Protein AF-A0A344PH21-F1 (afdb_monomer)

Organism: NCBI:txid2259340

Structure (mmCIF, N/CA/C/O backbone):
data_AF-A0A344PH21-F1
#
_entry.id   AF-A0A344PH21-F1
#
loop_
_atom_site.group_PDB
_atom_site.id
_atom_site.type_symbol
_atom_site.label_atom_id
_atom_site.label_alt_id
_atom_site.label_comp_id
_atom_site.label_asym_id
_atom_site.label_entity_id
_atom_site.label_seq_id
_atom_site.pdbx_PDB_ins_code
_atom_site.Cartn_x
_atom_site.Cartn_y
_atom_site.Cartn_z
_atom_site.occupancy
_atom_site.B_iso_or_equiv
_atom_site.auth_seq_id
_atom_site.auth_comp_id
_atom_site.auth_asym_id
_atom_site.auth_atom_id
_atom_site.pdbx_PDB_model_num
ATOM 1 N N . MET A 1 1 ? 18.980 6.341 -24.482 1.00 43.44 1 MET A N 1
ATOM 2 C CA . MET A 1 1 ? 18.016 5.403 -23.870 1.00 43.44 1 MET A CA 1
ATOM 3 C C . MET A 1 1 ? 18.539 5.093 -22.483 1.00 43.44 1 MET A C 1
ATOM 5 O O . MET A 1 1 ? 19.564 4.430 -22.392 1.00 43.44 1 MET A O 1
ATOM 9 N N . SER A 1 2 ? 17.945 5.678 -21.439 1.00 56.72 2 SER A N 1
ATOM 10 C CA . SER A 1 2 ? 18.335 5.355 -20.059 1.00 56.72 2 SER A CA 1
ATOM 11 C C . SER A 1 2 ? 18.038 3.876 -19.809 1.00 56.72 2 SER A C 1
ATOM 13 O O . SER A 1 2 ? 16.992 3.390 -20.243 1.00 56.72 2 SER A O 1
ATOM 15 N N . ALA A 1 3 ? 18.971 3.143 -19.202 1.00 78.44 3 ALA A N 1
ATOM 16 C CA . ALA A 1 3 ? 18.747 1.743 -18.866 1.00 78.44 3 ALA A CA 1
ATOM 17 C C . ALA A 1 3 ? 17.616 1.657 -17.829 1.00 78.44 3 ALA A C 1
ATOM 19 O O . ALA A 1 3 ? 17.647 2.371 -16.827 1.00 78.44 3 ALA A O 1
ATOM 20 N N . LEU A 1 4 ? 16.614 0.809 -18.079 1.00 87.12 4 LEU A N 1
ATOM 21 C CA . LEU A 1 4 ? 15.535 0.567 -17.120 1.00 87.12 4 LEU A CA 1
ATOM 22 C C . LEU A 1 4 ? 16.119 0.024 -15.811 1.00 87.12 4 LEU A C 1
ATOM 24 O O . LEU A 1 4 ? 16.982 -0.857 -15.830 1.00 87.12 4 LEU A O 1
ATOM 28 N N . ALA A 1 5 ? 15.631 0.535 -14.679 1.00 90.88 5 ALA A N 1
ATOM 29 C CA . ALA A 1 5 ? 15.985 0.005 -13.366 1.00 90.88 5 ALA A CA 1
ATOM 30 C C . ALA A 1 5 ? 15.596 -1.489 -13.256 1.00 90.88 5 ALA A C 1
ATOM 32 O O . ALA A 1 5 ? 14.625 -1.924 -13.893 1.00 90.88 5 ALA A O 1
ATOM 33 N N . PRO A 1 6 ? 16.341 -2.293 -12.477 1.00 92.50 6 PRO A N 1
ATOM 34 C CA . PRO A 1 6 ? 16.104 -3.729 -12.386 1.00 92.50 6 PRO A CA 1
ATOM 35 C C . PRO A 1 6 ? 14.773 -4.062 -11.693 1.00 92.50 6 PRO A C 1
ATOM 37 O O . PRO A 1 6 ? 14.166 -3.230 -11.019 1.00 92.50 6 PRO A O 1
ATOM 40 N N . GLY A 1 7 ? 14.331 -5.306 -11.877 1.00 93.88 7 GLY A N 1
ATOM 41 C CA . GLY A 1 7 ? 13.283 -5.941 -11.079 1.00 93.88 7 GLY A CA 1
ATOM 42 C C . GLY A 1 7 ? 13.903 -6.856 -10.018 1.00 93.88 7 GLY A C 1
ATOM 43 O O . GLY A 1 7 ? 15.067 -6.690 -9.647 1.00 93.88 7 GLY A O 1
ATOM 44 N N . PHE A 1 8 ? 13.146 -7.843 -9.535 1.00 95.94 8 PHE A N 1
ATOM 45 C CA . PHE A 1 8 ? 13.683 -8.867 -8.634 1.00 95.94 8 PHE A CA 1
ATOM 46 C C . PHE A 1 8 ? 14.847 -9.637 -9.274 1.00 95.94 8 PHE A C 1
ATOM 48 O O . PHE A 1 8 ? 14.803 -9.973 -10.458 1.00 95.94 8 PHE A O 1
ATOM 55 N N . ALA A 1 9 ? 15.869 -9.962 -8.477 1.00 94.00 9 ALA A N 1
ATOM 56 C CA . ALA A 1 9 ? 17.030 -10.717 -8.946 1.00 94.00 9 ALA A CA 1
ATOM 57 C C . ALA A 1 9 ? 16.676 -12.187 -9.224 1.00 94.00 9 ALA A C 1
ATOM 59 O O . ALA A 1 9 ? 17.142 -12.765 -10.204 1.00 94.00 9 ALA A O 1
ATOM 60 N N . HIS A 1 10 ? 15.811 -12.774 -8.389 1.00 94.62 10 HIS A N 1
ATOM 61 C CA . HIS A 1 10 ? 15.269 -14.121 -8.556 1.00 94.62 10 HIS A CA 1
ATOM 62 C C . HIS A 1 10 ? 13.734 -14.055 -8.542 1.00 94.62 10 HIS A C 1
ATOM 64 O O . HIS A 1 10 ? 13.126 -14.372 -7.515 1.00 94.62 10 HIS A O 1
ATOM 70 N N . PRO A 1 11 ? 13.083 -13.656 -9.656 1.00 91.25 11 PRO A N 1
ATOM 71 C CA . PRO A 1 11 ? 11.678 -13.245 -9.673 1.00 91.25 11 PRO A CA 1
ATOM 72 C C . PRO A 1 11 ? 10.717 -14.172 -8.925 1.00 91.25 11 PRO A C 1
ATOM 74 O O . PRO A 1 11 ? 9.997 -13.713 -8.048 1.00 91.25 11 PRO A O 1
ATOM 77 N N . ALA A 1 12 ? 10.761 -15.481 -9.187 1.00 93.06 12 ALA A N 1
ATOM 78 C CA . ALA A 1 12 ? 9.866 -16.437 -8.535 1.00 93.06 12 ALA A CA 1
ATOM 79 C C . ALA A 1 12 ? 10.077 -16.519 -7.011 1.00 93.06 12 ALA A C 1
ATOM 81 O O . ALA A 1 12 ? 9.120 -16.516 -6.239 1.00 93.06 12 ALA A O 1
ATOM 82 N N . HIS A 1 13 ? 11.332 -16.593 -6.562 1.00 95.56 13 HIS A N 1
ATOM 83 C CA . HIS A 1 13 ? 11.647 -16.755 -5.142 1.00 95.56 13 HIS A CA 1
ATOM 84 C C . HIS A 1 13 ? 11.440 -15.453 -4.372 1.00 95.56 13 HIS A C 1
ATOM 86 O O . HIS A 1 13 ? 10.990 -15.477 -3.227 1.00 95.56 13 HIS A O 1
ATOM 92 N N . ASP A 1 14 ? 11.807 -14.326 -4.973 1.00 96.69 14 ASP A N 1
ATOM 93 C CA . ASP A 1 14 ? 11.717 -13.013 -4.347 1.00 96.69 14 ASP A CA 1
ATOM 94 C C . ASP A 1 14 ? 10.254 -12.569 -4.246 1.00 96.69 14 ASP A C 1
ATOM 96 O O . ASP 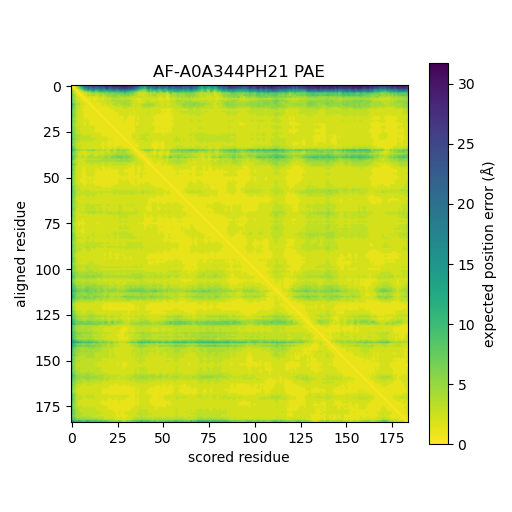A 1 14 ? 9.827 -12.183 -3.159 1.00 96.69 14 ASP A O 1
ATOM 100 N N . ALA A 1 15 ? 9.458 -12.759 -5.307 1.00 95.62 15 ALA A N 1
ATOM 101 C CA . ALA A 1 15 ? 8.021 -12.494 -5.277 1.00 95.62 15 ALA A CA 1
ATOM 102 C C . ALA A 1 15 ? 7.296 -13.385 -4.258 1.00 95.62 15 ALA A C 1
ATOM 104 O O . ALA A 1 15 ? 6.464 -12.895 -3.506 1.00 95.62 15 ALA A O 1
ATOM 105 N N . ALA A 1 16 ? 7.643 -14.673 -4.142 1.00 97.19 16 ALA A N 1
ATOM 106 C CA . ALA A 1 16 ? 7.028 -15.550 -3.140 1.00 97.19 16 ALA A CA 1
ATOM 107 C C . ALA A 1 16 ? 7.326 -15.109 -1.693 1.00 97.19 16 ALA A C 1
ATOM 109 O O . ALA A 1 16 ? 6.448 -15.171 -0.826 1.00 97.19 16 ALA A O 1
ATOM 110 N N . ARG A 1 17 ? 8.558 -14.649 -1.415 1.00 97.44 17 ARG A N 1
ATOM 111 C CA . ARG A 1 17 ? 8.916 -14.092 -0.098 1.00 97.44 17 ARG A CA 1
ATOM 112 C C . ARG A 1 17 ? 8.185 -12.780 0.162 1.00 97.44 17 ARG A C 1
ATOM 114 O O . ARG A 1 17 ? 7.630 -12.611 1.245 1.00 97.44 17 ARG A O 1
ATOM 121 N N . ALA A 1 18 ? 8.150 -11.894 -0.830 1.00 98.19 18 ALA A N 1
ATOM 122 C CA . ALA A 1 18 ? 7.455 -10.622 -0.729 1.00 98.19 18 ALA A CA 1
ATOM 123 C C . ALA A 1 18 ? 5.949 -10.812 -0.516 1.00 98.19 18 ALA A C 1
ATOM 125 O O . ALA A 1 18 ? 5.377 -10.198 0.378 1.00 98.19 18 ALA A O 1
ATOM 126 N N . PHE A 1 19 ? 5.326 -11.738 -1.247 1.00 98.31 19 PHE A N 1
ATOM 127 C CA . PHE A 1 19 ? 3.910 -12.065 -1.107 1.00 98.31 19 PHE A CA 1
ATOM 128 C C . PHE A 1 19 ? 3.589 -12.500 0.320 1.00 98.31 19 PHE A C 1
ATOM 130 O O . PHE A 1 19 ? 2.654 -11.986 0.927 1.00 98.31 19 PHE A O 1
ATOM 137 N N . ARG A 1 20 ? 4.408 -13.387 0.899 1.00 98.12 20 ARG A N 1
ATOM 138 C CA . ARG A 1 20 ? 4.235 -13.817 2.290 1.00 98.12 20 ARG A CA 1
ATOM 139 C C . ARG A 1 20 ? 4.330 -12.646 3.266 1.00 98.12 20 ARG A C 1
ATOM 141 O O . ARG A 1 20 ? 3.463 -12.531 4.122 1.00 98.12 20 ARG A O 1
ATOM 148 N N . ALA A 1 21 ? 5.325 -11.772 3.120 1.00 98.25 21 ALA A N 1
ATOM 149 C CA . ALA A 1 21 ? 5.472 -10.599 3.981 1.00 98.25 21 ALA A CA 1
ATOM 150 C C . ALA A 1 21 ? 4.267 -9.647 3.870 1.00 98.25 21 ALA A C 1
ATOM 152 O O . ALA A 1 21 ? 3.755 -9.176 4.883 1.00 98.25 21 ALA A O 1
ATOM 153 N N . ILE A 1 22 ? 3.758 -9.415 2.656 1.00 98.69 22 ILE A N 1
ATOM 154 C CA . ILE A 1 22 ? 2.583 -8.564 2.429 1.00 98.69 22 ILE A CA 1
ATOM 155 C C . ILE A 1 22 ? 1.326 -9.184 3.051 1.00 98.69 22 ILE A C 1
ATOM 157 O O . ILE A 1 22 ? 0.570 -8.496 3.737 1.00 98.69 22 ILE A O 1
ATOM 161 N N . MET A 1 23 ? 1.122 -10.492 2.876 1.00 98.25 23 MET A N 1
ATOM 162 C CA . MET A 1 23 ? 0.014 -11.210 3.509 1.00 98.25 23 MET A CA 1
ATOM 163 C C . MET A 1 23 ? 0.121 -11.207 5.032 1.00 98.25 23 MET A C 1
ATOM 165 O O . MET A 1 23 ? -0.882 -11.012 5.710 1.00 98.25 23 MET A O 1
ATOM 169 N N . GLU A 1 24 ? 1.322 -11.358 5.587 1.00 98.31 24 GLU A N 1
ATOM 170 C CA . GLU A 1 24 ? 1.551 -11.262 7.027 1.00 98.31 24 GLU A CA 1
ATOM 171 C C . GLU A 1 24 ? 1.264 -9.859 7.579 1.00 98.31 24 GLU A C 1
ATOM 173 O O . GLU A 1 24 ? 0.703 -9.755 8.673 1.00 98.31 24 GLU A O 1
ATOM 178 N N . ALA A 1 25 ? 1.599 -8.807 6.828 1.00 98.44 25 ALA A N 1
ATOM 179 C CA . ALA A 1 25 ? 1.316 -7.421 7.189 1.00 98.44 25 ALA A CA 1
ATOM 180 C C . ALA A 1 25 ? -0.187 -7.106 7.165 1.00 98.44 25 ALA A C 1
ATOM 182 O O . ALA A 1 25 ? -0.683 -6.412 8.049 1.00 98.44 25 ALA A O 1
ATOM 183 N N . LEU A 1 26 ? -0.926 -7.642 6.190 1.00 98.38 26 LEU A N 1
ATOM 184 C CA . LEU A 1 26 ? -2.382 -7.485 6.106 1.00 98.38 26 LEU A CA 1
ATOM 185 C C . LEU A 1 26 ? -3.122 -8.355 7.133 1.00 98.38 26 LEU A C 1
ATOM 187 O O . LEU A 1 26 ? -4.113 -7.914 7.704 1.00 98.38 26 LEU A O 1
ATOM 191 N N . ALA A 1 27 ? -2.631 -9.562 7.427 1.00 97.94 27 ALA A N 1
ATOM 192 C CA . ALA A 1 27 ? -3.227 -10.454 8.426 1.00 97.94 27 ALA A CA 1
ATOM 193 C C . ALA A 1 27 ? -2.986 -10.001 9.877 1.00 97.94 27 ALA A C 1
ATOM 195 O O . ALA A 1 27 ? -3.697 -10.435 10.785 1.00 97.94 27 ALA A O 1
ATOM 196 N N . ARG A 1 28 ? -1.979 -9.150 10.110 1.00 98.25 28 ARG A N 1
ATOM 197 C CA . ARG A 1 28 ? -1.658 -8.546 11.413 1.00 98.25 28 ARG A CA 1
ATOM 198 C C . ARG A 1 28 ? -1.600 -7.023 11.261 1.00 98.25 28 ARG A C 1
ATOM 200 O O . ARG A 1 28 ? -0.499 -6.460 11.300 1.00 98.25 28 ARG A O 1
ATOM 207 N N . PRO A 1 29 ? -2.757 -6.363 11.054 1.00 98.00 29 PRO A N 1
ATOM 208 C CA . PRO A 1 29 ? -2.800 -4.953 10.695 1.00 98.00 29 PRO A CA 1
ATOM 209 C C . PRO A 1 29 ? -2.051 -4.096 11.704 1.00 98.00 29 PRO A C 1
ATOM 211 O O . PRO A 1 29 ? -2.126 -4.356 12.903 1.00 98.00 29 PRO A O 1
ATOM 214 N N . GLY A 1 30 ? -1.328 -3.084 11.228 1.00 97.56 30 GLY A N 1
ATOM 215 C CA . GLY A 1 30 ? -0.587 -2.176 12.102 1.00 97.56 30 GLY A CA 1
ATOM 216 C C . GLY A 1 30 ? 0.770 -2.693 12.606 1.00 97.56 30 GLY A C 1
ATOM 217 O O . GLY A 1 30 ? 1.497 -1.954 13.267 1.00 97.56 30 GLY A O 1
ATOM 218 N N . THR A 1 31 ? 1.147 -3.941 12.301 1.00 97.75 31 THR A N 1
ATOM 219 C CA . THR A 1 31 ? 2.510 -4.439 12.554 1.00 97.75 31 THR A CA 1
ATOM 220 C C . THR A 1 31 ? 3.448 -4.088 11.397 1.00 97.75 31 THR A C 1
ATOM 222 O O . THR A 1 31 ? 3.042 -4.078 10.235 1.00 97.75 31 THR A O 1
ATOM 225 N N . ILE A 1 32 ? 4.709 -3.788 11.718 1.00 98.12 32 ILE A N 1
ATOM 226 C CA . ILE A 1 32 ? 5.723 -3.382 10.738 1.00 98.12 32 ILE A CA 1
ATOM 227 C C . ILE A 1 32 ? 6.516 -4.613 10.293 1.00 98.12 32 ILE A C 1
ATOM 229 O O . ILE A 1 32 ? 7.038 -5.344 11.134 1.00 98.12 32 ILE A O 1
ATOM 233 N N . HIS A 1 33 ? 6.634 -4.808 8.980 1.00 98.38 33 HIS A N 1
ATOM 234 C CA . HIS A 1 33 ? 7.372 -5.918 8.370 1.00 98.38 33 HIS A CA 1
ATOM 235 C C . HIS A 1 33 ? 8.463 -5.400 7.444 1.00 98.38 33 HIS A C 1
ATOM 237 O O . HIS A 1 33 ? 8.272 -4.399 6.749 1.00 98.38 33 HIS A O 1
ATOM 243 N N . ASP A 1 34 ? 9.589 -6.106 7.397 1.00 98.12 34 ASP A N 1
ATOM 244 C CA . ASP A 1 34 ? 10.632 -5.841 6.412 1.00 98.12 34 ASP A CA 1
ATOM 245 C C . ASP A 1 34 ? 10.222 -6.394 5.043 1.00 98.12 34 ASP A C 1
ATOM 247 O O . ASP A 1 34 ? 9.843 -7.556 4.892 1.00 98.12 34 ASP A O 1
ATOM 251 N N . LEU A 1 35 ? 10.337 -5.548 4.027 1.00 97.12 35 LEU A N 1
ATOM 252 C CA . LEU A 1 35 ? 10.115 -5.875 2.629 1.00 97.12 35 LEU A CA 1
ATOM 253 C C . LEU A 1 35 ? 11.107 -5.078 1.775 1.00 97.12 35 LEU A C 1
ATOM 255 O O . LEU A 1 35 ? 10.801 -4.011 1.246 1.00 97.12 35 LEU A O 1
ATOM 259 N N . ALA A 1 36 ? 12.331 -5.586 1.658 1.00 90.75 36 ALA A N 1
ATOM 260 C CA . ALA A 1 36 ? 13.331 -4.997 0.777 1.00 90.75 36 ALA A CA 1
ATOM 261 C C . ALA A 1 36 ? 13.093 -5.450 -0.673 1.00 90.75 36 ALA A C 1
ATOM 263 O O . ALA A 1 36 ? 13.350 -6.605 -1.018 1.00 90.75 36 ALA A O 1
ATOM 264 N N . GLY A 1 37 ? 12.599 -4.546 -1.518 1.00 93.12 37 GLY A N 1
ATOM 265 C CA . GLY A 1 37 ? 12.542 -4.739 -2.965 1.00 93.12 37 GLY A CA 1
ATOM 266 C C . GLY A 1 37 ? 13.790 -4.253 -3.698 1.00 93.12 37 GLY A C 1
ATOM 267 O O . GLY A 1 37 ? 14.704 -3.685 -3.092 1.00 93.12 37 GLY A O 1
ATOM 268 N N . PRO A 1 38 ? 13.849 -4.481 -5.019 1.00 93.81 38 PRO A N 1
ATOM 269 C CA . PRO A 1 38 ? 14.929 -3.967 -5.844 1.00 93.81 38 PRO A CA 1
ATOM 270 C C . PRO A 1 38 ? 14.889 -2.430 -5.906 1.00 93.81 38 PRO A C 1
ATOM 272 O O . PRO A 1 38 ? 13.813 -1.831 -5.773 1.00 93.81 38 PRO A O 1
ATOM 275 N N . PRO A 1 39 ? 16.040 -1.777 -6.151 1.00 88.25 39 PRO A N 1
ATOM 276 C CA . PRO A 1 39 ? 16.074 -0.360 -6.488 1.00 88.25 39 PRO A CA 1
ATOM 277 C C . PRO A 1 39 ? 15.186 -0.075 -7.704 1.00 88.25 39 PRO A C 1
ATOM 279 O O . PRO A 1 39 ? 15.251 -0.790 -8.703 1.00 88.25 39 PRO A O 1
ATOM 282 N N . ALA A 1 40 ? 14.390 0.984 -7.624 1.00 91.00 40 ALA A N 1
ATOM 283 C CA . ALA A 1 40 ? 13.434 1.375 -8.652 1.00 91.00 40 ALA A CA 1
ATOM 284 C C . ALA A 1 40 ? 13.539 2.882 -8.948 1.00 91.00 40 ALA A C 1
ATOM 286 O O . ALA A 1 40 ? 14.243 3.596 -8.225 1.00 91.00 40 ALA A O 1
ATOM 287 N N . PRO A 1 41 ? 12.887 3.385 -10.014 1.00 94.50 41 PRO A N 1
ATOM 288 C CA . PRO A 1 41 ? 12.911 4.807 -10.328 1.00 94.50 41 PRO A CA 1
ATOM 289 C C . PRO A 1 41 ? 12.349 5.644 -9.179 1.00 94.50 41 PRO A C 1
ATOM 291 O O . PRO A 1 41 ? 11.296 5.332 -8.621 1.00 94.50 41 PRO A O 1
ATOM 294 N N . ALA A 1 42 ? 13.042 6.731 -8.843 1.00 93.31 42 ALA A N 1
ATOM 295 C CA . ALA A 1 42 ? 12.565 7.665 -7.836 1.00 93.31 42 ALA A CA 1
ATOM 296 C C . ALA A 1 42 ? 11.171 8.221 -8.220 1.00 93.31 42 ALA A C 1
ATOM 298 O O . ALA A 1 42 ? 10.887 8.410 -9.408 1.00 93.31 42 ALA A O 1
ATOM 299 N N . PRO A 1 43 ? 10.298 8.508 -7.240 1.00 96.06 43 PRO A N 1
ATOM 300 C CA . PRO A 1 43 ? 10.532 8.443 -5.794 1.00 96.06 43 PRO A CA 1
ATOM 301 C C . PRO A 1 43 ? 10.169 7.095 -5.139 1.00 96.06 43 PRO A C 1
ATOM 303 O O . PRO A 1 43 ? 10.046 7.043 -3.920 1.00 96.06 43 PRO A O 1
ATOM 306 N N . LEU A 1 44 ? 10.004 6.015 -5.913 1.00 96.56 44 LEU A N 1
ATOM 307 C CA . LEU A 1 44 ? 9.529 4.728 -5.398 1.00 96.56 44 LEU A CA 1
ATOM 308 C C . LEU A 1 44 ? 10.478 4.132 -4.345 1.00 96.56 44 LEU A C 1
ATOM 310 O O . LEU A 1 44 ? 11.663 3.920 -4.620 1.00 96.56 44 LEU A O 1
ATOM 314 N N . SER A 1 45 ? 9.960 3.801 -3.160 1.00 97.38 45 SER A N 1
ATOM 315 C CA . SER A 1 45 ? 10.738 3.075 -2.157 1.00 97.38 45 SER A CA 1
ATOM 316 C C . SER A 1 45 ? 10.963 1.609 -2.558 1.00 97.38 45 SER A C 1
ATOM 318 O O . SER A 1 45 ? 10.150 1.019 -3.278 1.00 97.38 45 SER A O 1
ATOM 320 N N . PRO A 1 46 ? 12.030 0.965 -2.050 1.00 97.56 46 PRO A N 1
ATOM 321 C CA . PRO A 1 46 ? 12.211 -0.480 -2.184 1.00 97.56 46 PRO A CA 1
ATOM 322 C C . PRO A 1 46 ? 11.007 -1.307 -1.707 1.00 97.56 46 PRO A C 1
ATOM 324 O O . PRO A 1 46 ? 10.700 -2.345 -2.282 1.00 97.56 46 PRO A O 1
ATOM 327 N N . ALA A 1 47 ? 10.307 -0.873 -0.661 1.00 98.31 47 ALA A N 1
ATOM 328 C CA . ALA A 1 47 ? 9.110 -1.554 -0.185 1.00 98.31 47 ALA A CA 1
ATOM 329 C C . ALA A 1 47 ? 7.976 -1.478 -1.214 1.00 98.31 47 ALA A C 1
ATOM 331 O O . ALA A 1 47 ? 7.417 -2.509 -1.588 1.00 98.31 47 ALA A O 1
ATOM 332 N N . ALA A 1 48 ? 7.675 -0.284 -1.731 1.00 98.38 48 ALA A N 1
ATOM 333 C CA . ALA A 1 48 ? 6.643 -0.109 -2.749 1.00 98.38 48 ALA A CA 1
ATOM 334 C C . ALA A 1 48 ? 6.988 -0.828 -4.065 1.00 98.38 48 ALA A C 1
ATOM 336 O O . ALA A 1 48 ? 6.100 -1.402 -4.699 1.00 98.38 48 ALA A O 1
ATOM 337 N N . SER A 1 49 ? 8.272 -0.880 -4.445 1.00 98.12 49 SER A N 1
ATOM 338 C CA . SER A 1 49 ? 8.721 -1.647 -5.613 1.00 98.12 49 SER A CA 1
ATOM 339 C C . SER A 1 49 ? 8.447 -3.143 -5.450 1.00 98.12 49 SER A C 1
ATOM 341 O O . SER A 1 49 ? 7.900 -3.764 -6.362 1.00 98.12 49 SER A O 1
ATOM 343 N N . ALA A 1 50 ? 8.736 -3.717 -4.277 1.00 98.38 50 ALA A N 1
ATOM 344 C CA . ALA A 1 50 ? 8.417 -5.111 -3.987 1.00 98.38 50 ALA A CA 1
ATOM 345 C C . ALA A 1 50 ? 6.909 -5.379 -4.006 1.00 98.38 50 ALA A C 1
ATOM 347 O O . ALA A 1 50 ? 6.499 -6.403 -4.551 1.00 98.38 50 ALA A O 1
ATOM 348 N N . VAL A 1 51 ? 6.082 -4.481 -3.457 1.00 98.62 51 VAL A N 1
ATOM 349 C CA . VAL A 1 51 ? 4.618 -4.631 -3.503 1.00 98.62 51 VAL A CA 1
ATOM 350 C C . VAL A 1 51 ? 4.128 -4.662 -4.951 1.00 98.62 51 VAL A C 1
ATOM 352 O O . VAL A 1 51 ? 3.436 -5.605 -5.334 1.00 98.62 51 VAL A O 1
ATOM 355 N N . LEU A 1 52 ? 4.537 -3.694 -5.777 1.00 98.56 52 LEU A N 1
ATOM 356 C CA . LEU A 1 52 ? 4.130 -3.623 -7.182 1.00 98.56 52 LEU A CA 1
ATOM 357 C C . LEU A 1 52 ? 4.570 -4.851 -7.985 1.00 98.56 52 LEU A C 1
ATOM 359 O O . LEU A 1 52 ? 3.747 -5.453 -8.671 1.00 98.56 52 LEU A O 1
ATOM 363 N N . LEU A 1 53 ? 5.836 -5.262 -7.873 1.00 98.31 53 LEU A N 1
ATOM 364 C CA . LEU A 1 53 ? 6.364 -6.429 -8.594 1.00 98.31 53 LEU A CA 1
ATOM 365 C C . LEU A 1 53 ? 5.722 -7.753 -8.170 1.00 98.31 53 LEU A C 1
ATOM 367 O O . LEU A 1 53 ? 5.809 -8.734 -8.902 1.00 98.31 53 LEU A O 1
ATOM 371 N N . THR A 1 54 ? 5.137 -7.799 -6.975 1.00 98.50 54 THR A N 1
ATOM 372 C CA . THR A 1 54 ? 4.541 -9.016 -6.421 1.00 98.50 54 THR A CA 1
ATOM 373 C C . THR A 1 54 ? 3.051 -9.112 -6.713 1.00 98.50 54 THR A C 1
ATOM 375 O O . THR A 1 54 ? 2.554 -10.206 -6.959 1.00 98.50 54 THR A O 1
ATOM 378 N N . LEU A 1 55 ? 2.332 -7.990 -6.630 1.00 98.19 55 LEU A N 1
ATOM 379 C CA . LEU A 1 55 ? 0.868 -7.979 -6.656 1.00 98.19 55 LEU A CA 1
ATOM 380 C C . LEU A 1 55 ? 0.270 -7.470 -7.963 1.00 98.19 55 LEU A C 1
ATOM 382 O O . LEU A 1 55 ? -0.943 -7.578 -8.129 1.00 98.19 55 LEU A O 1
ATOM 386 N N . THR A 1 56 ? 1.081 -6.902 -8.859 1.00 98.38 56 THR A N 1
ATOM 387 C CA . THR A 1 56 ? 0.572 -6.363 -10.121 1.00 98.38 56 THR A CA 1
ATOM 388 C C . THR A 1 56 ? 1.017 -7.181 -11.321 1.00 98.38 56 THR A C 1
ATOM 390 O O . THR A 1 56 ? 2.156 -7.639 -11.405 1.00 98.38 56 THR A O 1
ATOM 393 N N . ASP A 1 57 ? 0.100 -7.336 -12.267 1.00 97.88 57 ASP A N 1
ATOM 394 C CA . ASP A 1 57 ? 0.296 -7.942 -13.572 1.00 97.88 57 ASP A CA 1
ATOM 395 C C . ASP A 1 57 ? -0.656 -7.306 -14.607 1.00 97.88 57 ASP A C 1
ATOM 397 O O . ASP A 1 57 ? -1.341 -6.313 -14.344 1.00 97.88 57 ASP A O 1
ATOM 401 N N . ARG A 1 58 ? -0.722 -7.883 -15.811 1.00 97.69 58 ARG A N 1
ATOM 402 C CA . ARG A 1 58 ? -1.575 -7.410 -16.918 1.00 97.69 58 ARG A CA 1
ATOM 403 C C . ARG A 1 58 ? -3.074 -7.346 -16.594 1.00 97.69 58 ARG A C 1
ATOM 405 O O . ARG A 1 58 ? -3.799 -6.637 -17.286 1.00 97.69 58 ARG A O 1
ATOM 412 N N . GLY A 1 59 ? -3.546 -8.105 -15.609 1.00 97.50 59 GLY A N 1
ATOM 413 C CA . GLY A 1 59 ? -4.938 -8.165 -15.167 1.00 97.50 59 GLY A CA 1
ATOM 414 C C . GLY A 1 59 ? -5.272 -7.217 -14.015 1.00 97.50 59 GLY A C 1
ATOM 415 O O . GLY A 1 59 ? -6.431 -7.156 -13.606 1.00 97.50 59 GLY A O 1
ATOM 416 N N . THR A 1 60 ? -4.297 -6.471 -13.492 1.00 97.69 60 THR A N 1
ATOM 417 C CA . THR A 1 60 ? -4.489 -5.572 -12.348 1.00 97.69 60 THR A CA 1
ATOM 418 C C . THR A 1 60 ? -4.163 -4.125 -12.736 1.00 97.69 60 THR A C 1
ATOM 420 O O . THR A 1 60 ? -2.999 -3.724 -12.677 1.00 97.69 60 THR A O 1
ATOM 423 N N . PRO A 1 61 ? -5.157 -3.319 -13.145 1.00 98.44 61 PRO A N 1
ATOM 424 C CA . PRO A 1 61 ? -4.936 -1.916 -13.470 1.00 98.44 61 PRO A CA 1
ATOM 425 C C . PRO A 1 61 ? -4.361 -1.116 -12.299 1.00 98.44 61 PRO A C 1
ATOM 427 O O . PRO A 1 61 ? -4.803 -1.263 -11.154 1.00 98.44 61 PRO A O 1
ATOM 430 N N . VAL A 1 62 ? -3.385 -0.258 -12.598 1.00 98.88 62 VAL A N 1
ATOM 431 C CA . VAL A 1 62 ? -2.670 0.562 -11.616 1.00 98.88 62 VAL A CA 1
ATOM 432 C C . VAL A 1 62 ? -2.916 2.045 -11.873 1.00 98.88 62 VAL A C 1
ATOM 434 O O . VAL A 1 62 ? -2.727 2.537 -12.983 1.00 98.88 62 VAL A O 1
ATOM 437 N N . HIS A 1 63 ? -3.262 2.785 -10.825 1.00 98.88 63 HIS A N 1
ATOM 438 C CA . HIS A 1 63 ? -3.215 4.243 -10.830 1.00 98.88 63 HIS A CA 1
ATOM 439 C C . HIS A 1 63 ? -1.903 4.736 -10.211 1.00 98.88 63 HIS A C 1
ATOM 441 O O . HIS A 1 63 ? -1.564 4.377 -9.083 1.00 98.88 63 HIS A O 1
ATOM 447 N N . LEU A 1 64 ? -1.178 5.595 -10.927 1.00 98.75 64 LEU A N 1
ATOM 448 C CA . LEU A 1 64 ? -0.063 6.354 -10.365 1.00 98.75 64 LEU A CA 1
ATOM 449 C C . LEU A 1 64 ? -0.569 7.748 -10.001 1.00 98.75 64 LEU A C 1
ATOM 451 O O . LEU A 1 64 ? -0.997 8.507 -10.869 1.00 98.75 64 LEU A O 1
ATOM 455 N N . ALA A 1 65 ? -0.521 8.090 -8.717 1.00 98.62 65 ALA A N 1
ATOM 456 C CA . ALA A 1 65 ? -0.828 9.438 -8.267 1.00 98.62 65 ALA A CA 1
ATOM 457 C C . ALA A 1 65 ? 0.234 10.431 -8.776 1.00 98.62 65 ALA A C 1
ATOM 459 O O . ALA A 1 65 ? 1.386 10.033 -8.968 1.00 98.62 65 ALA A O 1
ATOM 460 N N . PRO A 1 66 ? -0.076 11.739 -8.886 1.00 98.38 66 PRO A N 1
ATOM 461 C CA . PRO A 1 66 ? 0.870 12.748 -9.375 1.00 98.38 66 PRO A CA 1
ATOM 462 C C . PRO A 1 66 ? 2.253 12.752 -8.701 1.00 98.38 66 PRO A C 1
ATOM 464 O O . PRO A 1 66 ? 3.233 13.138 -9.326 1.00 98.38 66 PRO A O 1
ATOM 467 N N . SER A 1 67 ? 2.364 12.302 -7.445 1.00 98.19 67 SER A N 1
ATOM 468 C CA . SER A 1 67 ? 3.657 12.175 -6.750 1.00 98.19 67 SER A CA 1
ATOM 469 C C . SER A 1 67 ? 4.601 11.131 -7.360 1.00 98.19 67 SER A C 1
ATOM 471 O O . SER A 1 67 ? 5.810 11.242 -7.189 1.00 98.19 67 SER A O 1
ATOM 473 N N . HIS A 1 68 ? 4.064 10.117 -8.035 1.00 98.31 68 HIS A N 1
ATOM 474 C CA . HIS A 1 68 ? 4.798 8.970 -8.580 1.00 98.31 68 HIS A CA 1
ATOM 475 C C . HIS A 1 68 ? 4.623 8.838 -10.096 1.00 98.31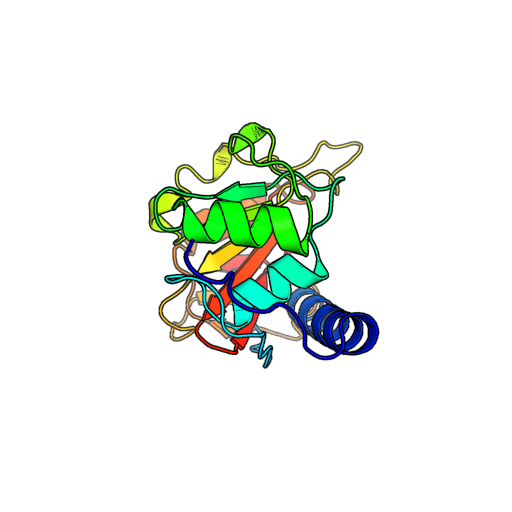 68 HIS A C 1
ATOM 477 O O . HIS A 1 68 ? 5.282 8.025 -10.737 1.00 98.31 68 HIS A O 1
ATOM 483 N N . ASP A 1 69 ? 3.760 9.655 -10.689 1.00 98.06 69 ASP A N 1
ATOM 484 C CA . ASP A 1 69 ? 3.443 9.599 -12.102 1.00 98.06 69 ASP A CA 1
ATOM 485 C C . ASP A 1 69 ? 4.516 10.281 -12.967 1.00 98.06 69 ASP A C 1
ATOM 487 O O . ASP A 1 69 ? 4.391 11.435 -13.378 1.00 98.06 69 ASP A O 1
ATOM 491 N N . ASN A 1 70 ? 5.610 9.563 -13.227 1.00 97.00 70 ASN A N 1
ATOM 492 C CA . ASN A 1 70 ? 6.692 10.013 -14.098 1.00 97.00 70 ASN A CA 1
ATOM 493 C C . ASN A 1 70 ? 7.043 8.970 -15.168 1.00 97.00 70 ASN A C 1
ATOM 495 O O . ASN A 1 70 ? 6.748 7.782 -15.030 1.00 97.00 70 ASN A O 1
ATOM 499 N N . ALA A 1 71 ? 7.678 9.423 -16.251 1.00 97.12 71 ALA A N 1
ATOM 500 C CA . ALA A 1 71 ? 7.968 8.587 -17.416 1.00 97.12 71 ALA A CA 1
ATOM 501 C C . ALA A 1 71 ? 8.796 7.336 -17.076 1.00 97.12 71 ALA A C 1
ATOM 503 O O . ALA A 1 71 ? 8.517 6.263 -17.613 1.00 97.12 71 ALA A O 1
ATOM 504 N N . ASP A 1 72 ? 9.761 7.454 -16.161 1.00 96.44 72 ASP A N 1
ATOM 505 C CA . ASP A 1 72 ? 10.632 6.343 -15.778 1.00 96.44 72 ASP A CA 1
ATOM 506 C C . ASP A 1 72 ? 9.862 5.282 -14.988 1.00 96.44 72 ASP A C 1
ATOM 508 O O . ASP A 1 72 ? 9.984 4.091 -15.282 1.00 96.44 72 ASP A O 1
ATOM 512 N N . LEU A 1 73 ? 9.015 5.690 -14.034 1.00 96.88 73 LEU A N 1
ATOM 513 C CA . LEU A 1 73 ? 8.196 4.750 -13.270 1.00 96.88 73 LEU A CA 1
ATOM 514 C C . LEU A 1 73 ? 7.131 4.079 -14.144 1.00 96.88 73 LEU A C 1
ATOM 516 O O . LEU A 1 73 ? 6.934 2.868 -14.040 1.00 96.88 73 LEU A O 1
ATOM 520 N N . ARG A 1 74 ? 6.492 4.833 -15.050 1.00 97.88 74 ARG A N 1
ATOM 521 C CA . ARG A 1 74 ? 5.553 4.273 -16.036 1.00 97.88 74 ARG A CA 1
ATOM 522 C C . ARG A 1 74 ? 6.218 3.193 -16.887 1.00 97.88 74 ARG A C 1
ATOM 524 O O . ARG A 1 74 ? 5.664 2.108 -17.045 1.00 97.88 74 ARG A O 1
ATOM 531 N N . ALA A 1 75 ? 7.404 3.485 -17.425 1.00 97.56 75 ALA A N 1
ATOM 532 C CA . ALA A 1 75 ? 8.148 2.551 -18.263 1.00 97.56 75 ALA A CA 1
ATOM 533 C C . ALA A 1 75 ? 8.614 1.318 -17.473 1.00 97.56 75 ALA A C 1
ATOM 535 O O . ALA A 1 75 ? 8.513 0.198 -17.969 1.00 97.56 75 ALA A O 1
ATOM 536 N N . TRP A 1 76 ? 9.079 1.512 -16.236 1.00 97.69 76 TRP A N 1
ATOM 537 C CA . TRP A 1 76 ? 9.508 0.430 -15.351 1.00 97.69 76 TRP A CA 1
ATOM 538 C C . TRP A 1 76 ? 8.357 -0.512 -14.989 1.00 97.69 76 TRP A C 1
ATOM 540 O O . TRP A 1 76 ? 8.499 -1.726 -15.133 1.00 97.69 76 TRP A O 1
ATOM 550 N N . LEU A 1 77 ? 7.201 0.030 -14.596 1.00 97.50 77 LEU A N 1
ATOM 551 C CA . LEU A 1 77 ? 6.030 -0.772 -14.244 1.00 97.50 77 LEU A CA 1
ATOM 552 C C . LEU A 1 77 ? 5.511 -1.549 -15.463 1.00 97.50 77 LEU A C 1
ATOM 554 O O . LEU A 1 77 ? 5.317 -2.762 -15.393 1.00 97.50 77 LEU A O 1
ATOM 558 N N . ALA A 1 78 ? 5.388 -0.882 -16.615 1.00 97.31 78 ALA A N 1
ATOM 559 C CA . ALA A 1 78 ? 4.968 -1.526 -17.857 1.00 97.31 78 ALA A CA 1
ATOM 560 C C . ALA A 1 78 ? 5.918 -2.657 -18.288 1.00 97.31 78 ALA A C 1
ATOM 562 O O . ALA A 1 78 ? 5.460 -3.694 -18.764 1.00 97.31 78 ALA A O 1
ATOM 563 N N . PHE A 1 79 ? 7.229 -2.477 -18.116 1.00 96.94 79 PHE A N 1
ATOM 564 C CA . PHE A 1 79 ? 8.218 -3.487 -18.480 1.00 96.94 79 PHE A CA 1
ATOM 565 C C . PHE A 1 79 ? 8.184 -4.708 -17.552 1.00 96.94 79 PHE A C 1
ATOM 567 O O . PHE A 1 79 ? 8.192 -5.837 -18.039 1.00 96.94 79 PHE A O 1
ATOM 574 N N . HIS A 1 80 ? 8.152 -4.496 -16.232 1.00 97.06 80 HIS A N 1
ATOM 575 C CA . HIS A 1 80 ? 8.294 -5.593 -15.268 1.00 97.06 80 HIS A CA 1
ATOM 576 C C . HIS A 1 80 ? 6.990 -6.324 -14.957 1.00 97.06 80 HIS A C 1
ATOM 578 O O . HIS A 1 80 ? 7.031 -7.521 -14.688 1.00 97.06 80 HIS A O 1
ATOM 584 N N . THR A 1 81 ? 5.846 -5.638 -14.992 1.00 96.94 81 THR A N 1
ATOM 585 C CA . THR A 1 81 ? 4.554 -6.228 -14.593 1.00 96.94 81 THR A CA 1
ATOM 586 C C . THR A 1 81 ? 3.558 -6.275 -15.747 1.00 96.94 81 THR A C 1
ATOM 588 O O . THR A 1 81 ? 2.694 -7.150 -15.809 1.00 96.94 81 THR A O 1
ATOM 591 N N . GLY A 1 82 ? 3.688 -5.356 -16.707 1.00 97.69 82 GLY A N 1
ATOM 592 C CA . GLY A 1 82 ? 2.723 -5.205 -17.793 1.00 97.69 82 GLY A CA 1
ATOM 593 C C . GLY A 1 82 ? 1.364 -4.680 -17.330 1.00 97.69 82 GLY A C 1
ATOM 594 O O . GLY A 1 82 ? 0.409 -4.762 -18.102 1.00 97.69 82 GLY A O 1
ATOM 595 N N . ALA A 1 83 ? 1.264 -4.166 -16.101 1.00 98.25 83 ALA A N 1
ATOM 596 C CA . ALA A 1 83 ? 0.026 -3.626 -15.565 1.00 98.25 83 ALA A CA 1
ATOM 597 C C . ALA A 1 83 ? -0.439 -2.395 -16.365 1.00 98.25 83 ALA A C 1
ATOM 599 O O . ALA A 1 83 ? 0.363 -1.486 -16.615 1.00 98.25 83 ALA A O 1
ATOM 600 N N . PRO A 1 84 ? -1.719 -2.337 -16.781 1.00 98.50 84 PRO A N 1
ATOM 601 C CA . PRO A 1 84 ? -2.242 -1.172 -17.476 1.00 98.50 84 PRO A CA 1
ATOM 602 C C . PRO A 1 84 ? -2.349 0.013 -16.513 1.00 98.50 84 PRO A C 1
ATOM 604 O O . PRO A 1 84 ? -2.775 -0.140 -15.370 1.00 98.50 84 PRO A O 1
ATOM 607 N N . LEU A 1 85 ? -1.979 1.202 -16.988 1.00 98.69 85 LEU A N 1
ATOM 608 C CA . LEU A 1 85 ? -2.129 2.439 -16.225 1.00 98.69 85 LEU A CA 1
ATOM 609 C C . LEU A 1 85 ? -3.500 3.057 -16.482 1.00 98.69 85 LEU A C 1
ATOM 611 O O . LEU A 1 85 ? -3.864 3.268 -17.639 1.00 98.69 85 LEU A O 1
ATOM 615 N N . VAL A 1 86 ? -4.225 3.373 -15.412 1.00 98.75 86 VAL A N 1
ATOM 616 C CA . VAL A 1 86 ? -5.610 3.859 -15.474 1.00 98.75 86 VAL A CA 1
ATOM 617 C C . VAL A 1 86 ? -5.855 5.056 -14.552 1.00 98.75 86 VAL A C 1
ATOM 619 O O . VAL A 1 86 ? -5.007 5.457 -13.742 1.00 98.75 86 VAL A O 1
ATOM 622 N N . VAL A 1 87 ? -7.037 5.653 -14.692 1.00 98.50 87 VAL A N 1
ATOM 623 C CA . VAL A 1 87 ? -7.556 6.637 -13.735 1.00 98.50 87 VAL A CA 1
ATOM 624 C C . VAL A 1 87 ? -7.891 5.963 -12.397 1.00 98.50 87 VAL A C 1
ATOM 626 O O . VAL A 1 87 ? -7.950 4.739 -12.300 1.00 98.50 87 VAL A O 1
ATOM 629 N N . ALA A 1 88 ? -8.063 6.751 -11.339 1.00 98.44 88 ALA A N 1
ATOM 630 C CA . ALA A 1 88 ? -8.180 6.228 -9.976 1.00 98.44 88 ALA A CA 1
ATOM 631 C C . ALA A 1 88 ? -9.418 5.342 -9.767 1.00 98.44 88 ALA A C 1
ATOM 633 O O . ALA A 1 88 ? -9.364 4.360 -9.032 1.00 98.44 88 ALA A O 1
ATOM 634 N N . GLU A 1 89 ? -10.509 5.673 -10.446 1.00 97.88 89 GLU A N 1
ATOM 635 C CA . GLU A 1 89 ? -11.810 5.015 -10.367 1.00 97.88 89 GLU A CA 1
ATOM 636 C C . GLU A 1 89 ? -11.783 3.587 -10.942 1.00 97.88 89 GLU A C 1
ATOM 638 O O . GLU A 1 89 ? -12.587 2.742 -10.556 1.00 97.88 89 GLU A O 1
ATOM 643 N N . GLU A 1 90 ? -10.838 3.306 -11.843 1.00 98.12 90 GLU A N 1
ATOM 644 C CA . GLU A 1 90 ? -10.678 2.019 -12.535 1.00 98.12 90 GLU A CA 1
ATOM 645 C C . GLU A 1 90 ? -9.559 1.155 -11.926 1.00 98.12 90 GLU A C 1
ATOM 647 O O . GLU A 1 90 ? -9.294 0.042 -12.384 1.00 98.12 90 GLU A O 1
ATOM 652 N N . ALA A 1 91 ? -8.860 1.671 -10.916 1.00 98.56 91 ALA A N 1
ATOM 653 C CA . ALA A 1 91 ? -7.645 1.067 -10.398 1.00 98.56 91 ALA A CA 1
ATOM 654 C C . ALA A 1 91 ? -7.930 -0.093 -9.435 1.00 98.56 91 ALA A C 1
ATOM 656 O O . ALA A 1 91 ? -8.691 0.048 -8.479 1.00 98.56 91 ALA A O 1
ATOM 657 N N . HIS A 1 92 ? -7.236 -1.217 -9.625 1.00 98.62 92 HIS A N 1
ATOM 658 C CA . HIS A 1 92 ? -7.145 -2.276 -8.613 1.00 98.62 92 HIS A CA 1
ATOM 659 C C . HIS A 1 92 ? -6.057 -1.950 -7.583 1.00 98.62 92 HIS A C 1
ATOM 661 O O . HIS A 1 92 ? -6.209 -2.244 -6.400 1.00 98.62 92 HIS A O 1
ATOM 667 N N . PHE A 1 93 ? -4.974 -1.304 -8.020 1.00 98.88 93 PHE A N 1
ATOM 668 C CA . PHE A 1 93 ? -3.917 -0.801 -7.146 1.00 98.88 93 PHE A CA 1
ATOM 669 C C . PHE A 1 93 ? -3.661 0.674 -7.417 1.00 98.88 93 PHE A C 1
ATOM 671 O O . PHE A 1 93 ? -3.642 1.100 -8.569 1.00 98.88 93 PHE A O 1
ATOM 678 N N . ALA A 1 94 ? -3.408 1.460 -6.377 1.00 98.88 94 ALA A N 1
ATOM 679 C CA . ALA A 1 94 ? -3.027 2.858 -6.537 1.00 98.88 94 ALA A CA 1
ATOM 680 C C . ALA A 1 94 ? -1.764 3.166 -5.742 1.00 98.88 94 ALA A C 1
ATOM 682 O O . ALA A 1 94 ? -1.704 2.860 -4.557 1.00 98.88 94 ALA A O 1
ATOM 683 N N . LEU A 1 95 ? -0.772 3.787 -6.375 1.00 98.88 95 LEU A N 1
ATOM 684 C CA . LEU A 1 95 ? 0.484 4.175 -5.739 1.00 98.88 95 LEU A CA 1
ATOM 685 C C . LEU A 1 95 ? 0.565 5.694 -5.595 1.00 98.88 95 LEU A C 1
ATOM 687 O O . LEU A 1 95 ? 0.392 6.426 -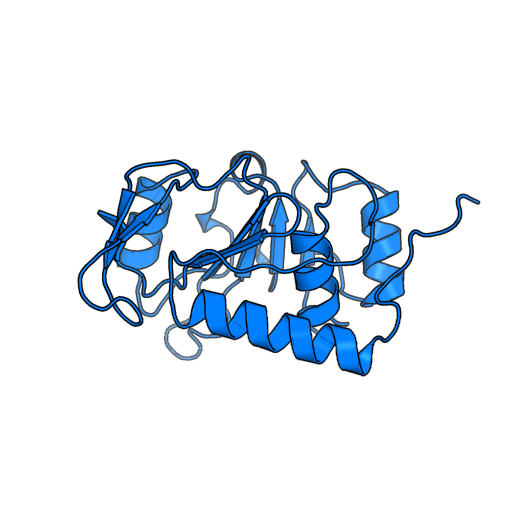6.572 1.00 98.88 95 LEU A O 1
ATOM 691 N N . GLY A 1 96 ? 0.912 6.170 -4.402 1.00 98.69 96 GLY A N 1
ATOM 692 C CA . GLY A 1 96 ? 1.180 7.585 -4.179 1.00 98.69 96 GLY A CA 1
ATOM 693 C C . GLY A 1 96 ? 1.503 7.940 -2.737 1.00 98.69 96 GLY A C 1
ATOM 694 O O . GLY A 1 96 ? 1.353 7.132 -1.827 1.00 98.69 96 GLY A O 1
ATOM 695 N N . THR A 1 97 ? 1.875 9.196 -2.503 1.00 98.75 97 THR A N 1
ATOM 696 C CA . THR A 1 97 ? 1.752 9.786 -1.162 1.00 98.75 97 THR A CA 1
ATOM 697 C C . THR A 1 97 ? 0.278 10.040 -0.844 1.00 98.75 97 THR A C 1
ATOM 699 O O . THR A 1 97 ? -0.506 10.346 -1.751 1.00 98.75 97 THR A O 1
ATOM 702 N N . TRP A 1 98 ? -0.097 10.012 0.441 1.00 98.56 98 TRP A N 1
ATOM 703 C CA . TRP A 1 98 ? -1.485 10.259 0.863 1.00 98.56 98 TRP A CA 1
ATOM 704 C C . TRP A 1 98 ? -2.082 11.547 0.277 1.00 98.56 98 TRP A C 1
ATOM 706 O O . TRP A 1 98 ? -3.215 11.540 -0.204 1.00 98.56 98 TRP A O 1
ATOM 716 N N . ALA A 1 99 ? -1.296 12.629 0.247 1.00 98.50 99 ALA A N 1
ATOM 717 C CA . ALA A 1 99 ? -1.719 13.932 -0.264 1.00 98.50 99 ALA A CA 1
ATOM 718 C C . ALA A 1 99 ? -2.131 13.900 -1.746 1.00 98.50 99 ALA A C 1
ATOM 720 O O . ALA A 1 99 ? -3.036 14.620 -2.151 1.00 98.50 99 ALA A O 1
ATOM 721 N N . THR A 1 100 ? -1.485 13.057 -2.554 1.00 98.31 100 THR A N 1
ATOM 722 C CA . THR A 1 100 ? -1.739 12.978 -4.005 1.00 98.31 100 THR A CA 1
ATOM 723 C C . THR A 1 100 ? -2.725 11.886 -4.398 1.00 98.31 100 THR A C 1
ATOM 725 O O . THR A 1 100 ? -3.192 11.865 -5.534 1.00 98.31 100 THR A O 1
ATOM 728 N N . LEU A 1 101 ? -3.068 10.994 -3.467 1.00 98.62 101 LEU A N 1
ATOM 729 C CA . LEU A 1 101 ? -4.135 10.016 -3.664 1.00 98.62 101 LEU A CA 1
ATOM 730 C C . LEU A 1 101 ? -5.528 10.636 -3.477 1.00 98.62 101 LEU A C 1
ATOM 732 O O . LEU A 1 101 ? -6.503 10.053 -3.945 1.00 98.62 101 LEU A O 1
ATOM 736 N N . GLN A 1 102 ? -5.631 11.823 -2.869 1.00 98.19 102 GLN A N 1
ATOM 737 C CA . GLN A 1 102 ? -6.914 12.470 -2.600 1.00 98.19 102 GLN A CA 1
ATOM 738 C C . GLN A 1 102 ? -7.695 12.886 -3.865 1.00 98.19 102 GLN A C 1
ATOM 740 O O . GLN A 1 102 ? -7.087 13.214 -4.886 1.00 98.19 102 GLN A O 1
ATOM 745 N N . PRO A 1 103 ? -9.039 12.936 -3.777 1.00 97.56 103 PRO A N 1
ATOM 746 C CA . PRO A 1 103 ? -9.844 12.414 -2.668 1.00 97.56 103 PRO A CA 1
ATOM 747 C C . PRO A 1 103 ? -9.841 10.874 -2.675 1.00 97.56 103 PRO A C 1
ATOM 749 O O . PRO A 1 103 ? -9.855 10.254 -3.733 1.00 97.56 103 PRO A O 1
ATOM 752 N N . SER A 1 104 ? -9.756 10.244 -1.500 1.00 96.88 104 SER A N 1
ATOM 753 C CA . SER A 1 104 ? -9.627 8.776 -1.394 1.00 96.88 104 SER A CA 1
ATOM 754 C C . SER A 1 104 ? -10.929 7.998 -1.641 1.00 96.88 104 SER A C 1
ATOM 756 O O . SER A 1 104 ? -10.904 6.775 -1.751 1.00 96.88 104 SER A O 1
ATOM 758 N N . ASP A 1 105 ? -12.070 8.678 -1.737 1.00 95.12 105 ASP A N 1
ATOM 759 C CA . ASP A 1 105 ? -13.386 8.078 -1.992 1.00 95.12 105 ASP A CA 1
ATOM 760 C C . ASP A 1 105 ? -13.671 7.801 -3.476 1.00 95.12 105 ASP A C 1
ATOM 762 O O . ASP A 1 105 ? -14.642 7.114 -3.785 1.00 95.12 105 ASP A O 1
ATOM 766 N N . ARG A 1 106 ? -12.810 8.270 -4.388 1.00 97.38 106 ARG A N 1
ATOM 767 C CA . ARG A 1 106 ? -12.887 7.952 -5.823 1.00 97.38 106 ARG A CA 1
ATOM 768 C C . ARG A 1 106 ? -12.413 6.538 -6.168 1.00 97.38 106 ARG A C 1
ATOM 770 O O . ARG A 1 106 ? -12.706 6.045 -7.249 1.00 97.38 106 ARG A O 1
ATOM 777 N N . PHE A 1 107 ? -11.658 5.893 -5.279 1.00 98.50 107 PHE A N 1
ATOM 778 C CA . PHE A 1 107 ? -11.185 4.527 -5.494 1.00 98.50 107 PHE A CA 1
ATOM 779 C C . PHE A 1 107 ? -12.305 3.513 -5.259 1.00 98.50 107 PHE A C 1
ATOM 781 O O . PHE A 1 107 ? -13.148 3.692 -4.379 1.00 98.50 107 PHE A O 1
ATOM 788 N N . ALA A 1 108 ? -12.281 2.413 -6.014 1.00 98.00 108 ALA A N 1
ATOM 789 C CA . ALA A 1 108 ? -13.255 1.342 -5.863 1.00 98.00 108 ALA A CA 1
ATOM 790 C C . ALA A 1 108 ? -13.264 0.789 -4.425 1.00 98.00 108 ALA A C 1
ATOM 792 O O . ALA A 1 108 ? -12.225 0.429 -3.875 1.00 98.00 108 ALA A O 1
ATOM 793 N N . ILE A 1 109 ? -14.451 0.668 -3.829 1.00 98.00 109 ILE A N 1
ATOM 794 C CA . ILE A 1 109 ? -14.649 0.118 -2.474 1.00 98.00 109 ILE A CA 1
ATOM 795 C C . ILE A 1 109 ? -15.229 -1.305 -2.486 1.00 98.00 109 ILE A C 1
ATOM 797 O O . ILE A 1 109 ? -15.626 -1.825 -1.443 1.00 98.00 109 ILE A O 1
ATOM 801 N N . GLY A 1 110 ? -15.302 -1.923 -3.667 1.00 96.56 110 GLY A N 1
ATOM 802 C CA . GLY A 1 110 ? -16.053 -3.151 -3.894 1.00 96.56 110 GLY A CA 1
ATOM 803 C C . GLY A 1 110 ? -17.558 -2.908 -3.997 1.00 96.56 110 GLY A C 1
ATOM 804 O O . GLY A 1 110 ? -18.052 -1.781 -3.953 1.00 96.56 110 GLY A O 1
ATOM 805 N N . THR A 1 111 ? -18.298 -3.998 -4.147 1.00 96.00 111 THR A N 1
ATOM 806 C CA . THR A 1 111 ? -19.769 -4.009 -4.157 1.00 96.00 111 THR A CA 1
ATOM 807 C C . THR A 1 111 ? -20.273 -4.994 -3.106 1.00 96.00 111 THR A C 1
ATOM 809 O O . THR A 1 111 ? -19.492 -5.839 -2.676 1.00 96.00 111 THR A O 1
ATOM 812 N N . PRO A 1 112 ? -21.547 -4.940 -2.679 1.00 95.00 112 PRO A N 1
ATOM 813 C CA . PRO A 1 112 ? -22.066 -5.894 -1.697 1.00 95.00 112 PRO A CA 1
ATOM 814 C C . PRO A 1 112 ? -21.866 -7.366 -2.092 1.00 95.00 112 PRO A C 1
ATOM 816 O O . PRO A 1 112 ? -21.524 -8.177 -1.237 1.00 95.00 112 PRO A O 1
ATOM 819 N N . ASP A 1 113 ? -22.011 -7.688 -3.383 1.00 95.44 113 ASP A N 1
ATOM 820 C CA . ASP A 1 113 ? -21.822 -9.049 -3.906 1.00 95.44 113 ASP A CA 1
ATOM 821 C C . ASP A 1 113 ? -20.342 -9.413 -4.113 1.00 95.44 113 ASP A C 1
ATOM 823 O O . ASP A 1 113 ? -19.979 -10.588 -4.093 1.00 95.44 113 ASP A O 1
ATOM 827 N N . TYR A 1 114 ? -19.485 -8.405 -4.308 1.00 93.31 114 TYR A N 1
ATOM 828 C CA . TYR A 1 114 ? -18.050 -8.557 -4.563 1.00 93.31 114 TYR A CA 1
ATOM 829 C C . TYR A 1 114 ? -17.248 -7.506 -3.779 1.00 93.31 114 TYR A C 1
ATOM 831 O O . TYR A 1 114 ? -16.752 -6.536 -4.374 1.00 93.31 114 TYR A O 1
ATOM 839 N N . PRO A 1 115 ? -17.159 -7.623 -2.441 1.00 93.12 115 PRO A N 1
ATOM 840 C CA . PRO A 1 115 ? -16.422 -6.664 -1.620 1.00 93.12 115 PRO A CA 1
ATOM 841 C C . PRO A 1 115 ? -14.921 -6.703 -1.931 1.00 93.12 115 PRO A C 1
ATOM 843 O O . PRO A 1 115 ? -14.244 -5.685 -1.837 1.00 93.12 115 PRO A O 1
ATOM 846 N N . ASP A 1 116 ? -14.409 -7.848 -2.376 1.00 90.44 116 ASP A N 1
ATOM 847 C CA . ASP A 1 116 ? -13.027 -8.066 -2.804 1.00 90.44 116 ASP A CA 1
ATOM 848 C C . ASP A 1 116 ? -12.626 -7.254 -4.048 1.00 90.44 116 ASP A C 1
ATOM 850 O O . ASP A 1 116 ? -11.443 -6.995 -4.248 1.00 90.44 116 ASP A O 1
ATOM 854 N N . ARG A 1 117 ? -13.588 -6.773 -4.851 1.00 93.81 117 ARG A N 1
ATOM 855 C CA . ARG A 1 117 ? -13.338 -5.899 -6.017 1.00 93.81 117 ARG A CA 1
ATOM 856 C C . ARG A 1 117 ? -13.133 -4.430 -5.635 1.00 93.81 117 ARG A C 1
ATOM 858 O O . ARG A 1 117 ? -13.677 -3.523 -6.265 1.00 93.81 117 ARG A O 1
ATOM 865 N N . SER A 1 118 ? -12.391 -4.190 -4.568 1.00 96.62 118 SER A N 1
ATOM 866 C CA . SER A 1 118 ? -11.953 -2.860 -4.154 1.00 96.62 118 SER A CA 1
ATOM 867 C C . SER A 1 118 ? -10.544 -2.562 -4.655 1.00 96.62 118 SER A C 1
ATOM 869 O O . SER A 1 118 ? -9.778 -3.469 -4.976 1.00 96.62 118 SER A O 1
ATOM 871 N N . ALA A 1 119 ? -10.144 -1.300 -4.579 1.00 98.44 119 ALA A N 1
ATOM 872 C CA . ALA A 1 119 ? -8.754 -0.917 -4.726 1.00 98.44 119 ALA A CA 1
ATOM 873 C C . ALA A 1 119 ? -7.924 -1.274 -3.478 1.00 98.44 119 ALA A C 1
ATOM 875 O O . ALA A 1 119 ? -8.414 -1.243 -2.345 1.00 98.44 119 ALA A O 1
ATOM 876 N N . THR A 1 120 ? -6.637 -1.539 -3.694 1.00 98.81 120 THR A N 1
ATOM 877 C CA . THR A 1 120 ? -5.597 -1.518 -2.660 1.00 98.81 120 THR A CA 1
ATOM 878 C C . THR A 1 120 ? -4.707 -0.293 -2.855 1.00 98.81 120 THR A C 1
ATOM 880 O O . THR A 1 120 ? -4.093 -0.111 -3.909 1.00 98.81 120 THR A O 1
ATOM 883 N N . LEU A 1 121 ? -4.613 0.555 -1.835 1.00 98.88 121 LEU A N 1
ATOM 884 C CA . LEU A 1 121 ? -3.775 1.751 -1.849 1.00 98.88 121 LEU A CA 1
ATOM 885 C C . LEU A 1 121 ? -2.376 1.418 -1.315 1.00 98.88 121 LEU A C 1
ATOM 887 O O . LEU A 1 121 ? -2.217 1.006 -0.170 1.00 98.88 121 LEU A O 1
ATOM 891 N N . ILE A 1 122 ? -1.352 1.628 -2.133 1.00 98.88 122 ILE A N 1
ATOM 892 C CA . ILE A 1 122 ? 0.063 1.552 -1.766 1.00 98.88 122 ILE A CA 1
ATOM 893 C C . ILE A 1 122 ? 0.507 2.979 -1.439 1.00 98.88 122 ILE A C 1
ATOM 895 O O . ILE A 1 122 ? 0.667 3.815 -2.333 1.00 98.88 122 ILE A O 1
ATOM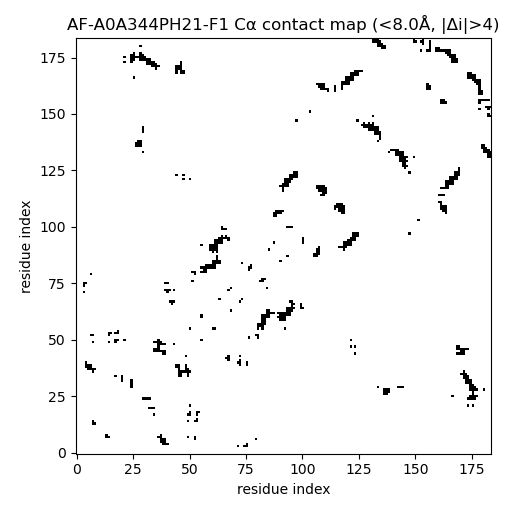 899 N N . ILE A 1 123 ? 0.631 3.280 -0.148 1.00 98.81 123 ILE A N 1
ATOM 900 C CA . ILE A 1 123 ? 0.780 4.653 0.338 1.00 98.81 123 ILE A CA 1
ATOM 901 C C . ILE A 1 123 ? 2.198 4.861 0.856 1.00 98.81 123 ILE A C 1
ATOM 903 O O . ILE A 1 123 ? 2.555 4.341 1.913 1.00 98.81 123 ILE A O 1
ATOM 907 N N . GLU A 1 124 ? 2.980 5.680 0.157 1.00 98.38 124 GLU A N 1
ATOM 908 C CA . GLU A 1 124 ? 4.283 6.122 0.656 1.00 98.38 124 GLU A CA 1
ATOM 909 C C . GLU A 1 124 ? 4.094 7.104 1.814 1.00 98.38 124 GLU A C 1
ATOM 911 O O . GLU A 1 124 ? 3.443 8.150 1.676 1.00 98.38 124 GLU A O 1
ATOM 916 N N . VAL A 1 125 ? 4.680 6.761 2.960 1.00 98.44 125 VAL A N 1
ATOM 917 C CA . VAL A 1 125 ? 4.649 7.549 4.195 1.00 98.44 125 VAL A CA 1
ATOM 918 C C . VAL A 1 125 ? 6.076 7.870 4.651 1.00 98.44 125 VAL A C 1
ATOM 920 O O . VAL A 1 125 ? 7.000 7.118 4.360 1.00 98.44 125 VAL A O 1
ATOM 923 N N . PRO A 1 126 ? 6.304 8.976 5.382 1.00 96.81 126 PRO A N 1
ATOM 924 C CA . PRO A 1 126 ? 7.638 9.302 5.898 1.00 96.81 126 PRO A CA 1
ATOM 925 C C . PRO A 1 126 ? 8.112 8.345 7.007 1.00 96.81 126 PRO A C 1
ATOM 927 O O . PRO A 1 126 ? 9.301 8.290 7.313 1.00 96.81 126 PRO A O 1
ATOM 930 N N . GLY A 1 127 ? 7.186 7.618 7.634 1.00 97.06 127 GLY A N 1
ATOM 931 C CA . GLY A 1 127 ? 7.448 6.702 8.735 1.00 97.06 127 GLY A CA 1
ATOM 932 C C . GLY A 1 127 ? 6.150 6.202 9.362 1.00 97.06 127 GLY A C 1
ATOM 933 O O . GLY A 1 127 ? 5.058 6.535 8.905 1.00 97.06 127 GLY A O 1
ATOM 934 N N . PHE A 1 128 ? 6.287 5.407 10.420 1.00 97.44 128 PHE A N 1
ATOM 935 C CA . PHE A 1 128 ? 5.169 4.784 11.140 1.00 97.44 128 PHE A CA 1
ATOM 936 C C . PHE A 1 128 ? 4.982 5.350 12.553 1.00 97.44 128 PHE A C 1
ATOM 938 O O . PHE A 1 128 ? 4.212 4.802 13.338 1.00 97.44 128 PHE A O 1
ATOM 945 N N . ASP A 1 129 ? 5.698 6.421 12.896 1.00 95.38 129 ASP A N 1
ATOM 946 C CA . ASP A 1 129 ? 5.642 7.024 14.223 1.00 95.38 129 ASP A CA 1
ATOM 947 C C . ASP A 1 129 ? 4.323 7.783 14.410 1.00 95.38 129 ASP A C 1
ATOM 949 O O . ASP A 1 129 ? 3.965 8.661 13.624 1.00 95.38 129 ASP A O 1
ATOM 953 N N . GLY A 1 130 ? 3.586 7.432 15.460 1.00 93.56 130 GLY A N 1
ATOM 954 C CA . GLY A 1 130 ? 2.309 8.046 15.800 1.00 93.56 130 GLY A CA 1
ATOM 955 C C . GLY A 1 130 ? 1.543 7.235 16.837 1.00 93.56 130 GLY A C 1
ATOM 956 O O . GLY A 1 130 ? 2.001 6.193 17.305 1.00 93.56 130 GLY A O 1
ATOM 957 N N . SER A 1 131 ? 0.378 7.741 17.228 1.00 95.44 131 SER A N 1
ATOM 958 C CA . SER A 1 131 ? -0.392 7.231 18.367 1.00 95.44 131 SER A CA 1
ATOM 959 C C . SER A 1 131 ? -1.821 6.814 18.015 1.00 95.44 131 SER A C 1
ATOM 961 O O . SER A 1 131 ? -2.630 6.610 18.919 1.00 95.44 131 SER A O 1
ATOM 963 N N . THR A 1 132 ? -2.151 6.668 16.728 1.00 97.94 132 THR A N 1
ATOM 964 C CA . THR A 1 132 ? -3.486 6.235 16.303 1.00 97.94 132 THR A CA 1
ATOM 965 C C . THR A 1 132 ? -3.736 4.811 16.758 1.00 97.94 132 THR A C 1
ATOM 967 O O . THR A 1 132 ? -2.929 3.924 16.476 1.00 97.94 132 THR A O 1
ATOM 970 N N . ARG A 1 133 ? -4.842 4.584 17.468 1.00 98.06 133 ARG A N 1
ATOM 971 C CA . ARG A 1 133 ? -5.114 3.300 18.103 1.00 98.06 133 ARG A CA 1
ATOM 972 C C . ARG A 1 133 ? -5.858 2.393 17.134 1.00 98.06 133 ARG A C 1
ATOM 974 O O . ARG A 1 133 ? -6.924 2.746 16.638 1.00 98.06 133 ARG A O 1
ATOM 981 N N . LEU A 1 134 ? -5.317 1.200 16.916 1.00 98.50 134 LEU A N 1
ATOM 982 C CA . LEU A 1 134 ? -5.893 0.187 16.040 1.00 98.50 134 LEU A CA 1
ATOM 983 C C . LEU A 1 134 ? -6.441 -0.992 16.841 1.00 98.50 134 LEU A C 1
ATOM 985 O O . LEU A 1 134 ? -5.788 -1.470 17.774 1.00 98.50 134 LEU A O 1
ATOM 989 N N . THR A 1 135 ? -7.622 -1.471 16.453 1.00 98.25 135 THR A N 1
ATOM 990 C CA . THR A 1 135 ? -8.255 -2.705 16.949 1.00 98.25 135 THR A CA 1
ATOM 991 C C . THR A 1 135 ? -8.898 -3.489 15.798 1.00 98.25 135 THR A C 1
ATOM 993 O O . THR A 1 135 ? -8.855 -3.064 14.645 1.00 98.25 135 THR A O 1
ATOM 996 N N . GLY A 1 136 ? -9.483 -4.651 16.093 1.00 96.88 136 GLY A N 1
AT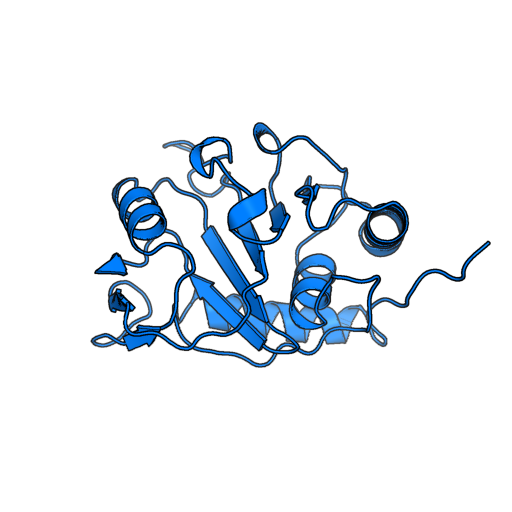OM 997 C CA . GLY A 1 136 ? -10.199 -5.468 15.108 1.00 96.88 136 GLY A CA 1
ATOM 998 C C . GLY A 1 136 ? -9.450 -6.746 14.706 1.00 96.88 136 GLY A C 1
ATOM 999 O O . GLY A 1 136 ? -8.518 -7.167 15.400 1.00 96.88 136 GLY A O 1
ATOM 1000 N N . PRO A 1 137 ? -9.868 -7.412 13.614 1.00 97.06 137 PRO A N 1
ATOM 1001 C CA . PRO A 1 137 ? -9.313 -8.700 13.198 1.00 97.06 137 PRO A CA 1
ATOM 1002 C C . PRO A 1 137 ? -7.791 -8.662 13.007 1.00 97.06 137 PRO A C 1
ATOM 1004 O O . PRO A 1 137 ? -7.252 -7.736 12.410 1.00 97.06 137 PRO A O 1
ATOM 1007 N N . GLY A 1 138 ? -7.092 -9.681 13.516 1.00 96.88 138 GLY A N 1
ATOM 1008 C CA . GLY A 1 138 ? -5.626 -9.764 13.451 1.00 96.88 138 GLY A CA 1
ATOM 1009 C C . GLY A 1 138 ? -4.882 -8.988 14.547 1.00 96.88 138 GLY A C 1
ATOM 1010 O O . GLY A 1 138 ? -3.672 -9.164 14.695 1.00 96.88 138 GLY A O 1
ATOM 1011 N N . ILE A 1 139 ? -5.586 -8.195 15.365 1.00 97.12 139 ILE A N 1
ATOM 1012 C CA . ILE A 1 139 ? -5.031 -7.456 16.507 1.00 97.12 139 ILE A CA 1
ATOM 1013 C C . ILE A 1 139 ? -5.560 -8.076 17.806 1.00 97.12 139 ILE A C 1
ATOM 1015 O O . ILE A 1 139 ? -6.765 -8.187 18.003 1.00 97.12 139 ILE A O 1
ATOM 1019 N N . ARG A 1 140 ? -4.664 -8.493 18.715 1.00 93.19 140 ARG A N 1
ATOM 1020 C CA . ARG A 1 140 ? -5.068 -9.184 19.958 1.00 93.19 140 ARG A CA 1
ATOM 1021 C C . ARG A 1 140 ? -5.814 -8.275 20.939 1.00 93.19 140 ARG A C 1
ATOM 1023 O O . ARG A 1 140 ? -6.821 -8.693 21.495 1.00 93.19 140 ARG A O 1
ATOM 1030 N N . GLU A 1 141 ? -5.295 -7.074 21.181 1.00 93.25 141 GLU A N 1
ATOM 1031 C CA . GLU A 1 141 ? -5.870 -6.117 22.138 1.00 93.25 141 GLU A CA 1
ATOM 1032 C C . GLU A 1 141 ? -5.998 -4.738 21.497 1.00 93.25 141 GLU A C 1
ATOM 1034 O O . GLU A 1 141 ? -7.096 -4.291 21.177 1.00 93.25 141 GLU A O 1
ATOM 1039 N N . ALA A 1 142 ? -4.863 -4.076 21.292 1.00 96.31 142 ALA A N 1
ATOM 1040 C CA . ALA A 1 142 ? -4.716 -2.862 20.512 1.00 96.31 142 ALA A CA 1
ATOM 1041 C C . ALA A 1 142 ? -3.237 -2.654 20.193 1.00 96.31 142 ALA A C 1
ATOM 1043 O O . ALA A 1 142 ? -2.365 -3.194 20.875 1.00 96.31 142 ALA A O 1
ATOM 1044 N N . LEU A 1 143 ? -2.959 -1.826 19.197 1.00 96.88 143 LEU A N 1
ATOM 1045 C CA . LEU A 1 143 ? -1.630 -1.266 18.980 1.00 96.88 143 LEU A CA 1
ATOM 1046 C C . LEU A 1 143 ? -1.750 0.182 18.514 1.00 96.88 143 LEU A C 1
ATOM 1048 O O . LEU A 1 143 ? -2.846 0.634 18.177 1.00 96.88 143 LEU A O 1
ATOM 1052 N N . THR A 1 144 ? -0.637 0.908 18.503 1.00 97.38 144 THR A N 1
ATOM 1053 C CA . THR A 1 144 ? -0.587 2.282 18.000 1.00 97.38 144 THR A CA 1
ATOM 1054 C C . THR A 1 144 ? 0.385 2.416 16.845 1.00 97.38 144 THR A C 1
ATOM 1056 O O . THR A 1 144 ? 1.480 1.857 16.901 1.00 97.38 144 THR A O 1
ATOM 1059 N N . ILE A 1 145 ? -0.001 3.184 15.831 1.00 97.75 145 ILE A N 1
ATOM 1060 C CA . ILE A 1 145 ? 0.846 3.493 14.678 1.00 97.75 145 ILE A CA 1
ATOM 1061 C C . ILE A 1 145 ? 0.557 4.908 14.160 1.00 97.75 145 ILE A C 1
ATOM 1063 O O . ILE A 1 145 ? -0.498 5.481 14.432 1.00 97.75 145 ILE A O 1
ATOM 1067 N N . GLY A 1 146 ? 1.493 5.485 13.414 1.00 97.69 146 GLY A N 1
ATOM 1068 C CA . GLY A 1 146 ? 1.267 6.677 12.606 1.00 97.69 146 GLY A CA 1
ATOM 1069 C C . GLY A 1 146 ? 0.493 6.356 11.331 1.00 97.69 146 GLY A C 1
ATOM 1070 O O . GLY A 1 146 ? 0.950 5.567 10.505 1.00 97.69 146 GLY A O 1
ATOM 1071 N N . LEU A 1 147 ? -0.665 7.000 11.163 1.00 97.62 147 LEU A N 1
ATOM 1072 C CA . LEU A 1 147 ? -1.420 7.025 9.910 1.00 97.62 147 LEU A CA 1
ATOM 1073 C C . LEU A 1 147 ? -1.360 8.423 9.291 1.00 97.62 147 LEU A C 1
ATOM 1075 O O . LEU A 1 147 ? -1.355 9.408 10.032 1.00 97.62 147 LEU A O 1
ATOM 1079 N N . PRO A 1 148 ? -1.379 8.541 7.952 1.00 96.94 148 PRO A N 1
ATOM 1080 C CA . PRO A 1 148 ? -1.392 9.849 7.307 1.00 96.94 148 PRO A CA 1
ATOM 1081 C C . PRO A 1 148 ? -2.703 10.617 7.545 1.00 96.94 148 PRO A C 1
ATOM 1083 O O . PRO A 1 148 ? -2.692 11.845 7.532 1.00 96.94 148 PRO A O 1
ATOM 1086 N N . ASP A 1 149 ? -3.816 9.909 7.769 1.00 97.88 149 ASP A N 1
ATOM 1087 C CA . ASP A 1 149 ? -5.129 10.495 8.060 1.00 97.88 149 ASP A CA 1
ATOM 1088 C C . ASP A 1 149 ? -6.025 9.496 8.818 1.00 97.88 149 ASP A C 1
ATOM 1090 O O . ASP A 1 149 ? -6.765 8.719 8.208 1.00 97.88 149 ASP A O 1
ATOM 1094 N N . PRO A 1 150 ? -5.966 9.477 10.161 1.00 97.88 150 PRO A N 1
ATOM 1095 C CA . PRO A 1 150 ? -6.781 8.574 10.973 1.00 97.88 150 PRO A CA 1
ATOM 1096 C C . PRO A 1 150 ? -8.287 8.689 10.707 1.00 97.88 150 PRO A C 1
ATOM 1098 O O . PRO A 1 150 ? -8.997 7.685 10.764 1.00 97.88 150 PRO A O 1
ATOM 1101 N N . ALA A 1 151 ? -8.779 9.890 10.386 1.00 98.00 151 ALA A N 1
ATOM 1102 C CA . ALA A 1 151 ? -10.199 10.128 10.155 1.00 98.00 151 ALA A CA 1
ATOM 1103 C C . ALA A 1 151 ? -10.672 9.479 8.847 1.00 98.00 151 ALA A C 1
ATOM 1105 O O . ALA A 1 151 ? -11.726 8.842 8.829 1.00 98.00 151 ALA A O 1
ATOM 1106 N N . ALA A 1 152 ? -9.883 9.568 7.773 1.00 98.12 152 ALA A N 1
ATOM 1107 C CA . ALA A 1 152 ? -10.202 8.903 6.513 1.00 98.12 152 ALA A CA 1
ATOM 1108 C C . ALA A 1 152 ? -10.195 7.372 6.640 1.00 98.12 152 ALA A C 1
ATOM 1110 O O . ALA A 1 152 ? -11.084 6.708 6.106 1.00 98.12 152 ALA A O 1
ATOM 1111 N N . PHE A 1 153 ? -9.242 6.802 7.386 1.00 98.31 153 PHE A N 1
ATOM 1112 C CA . PHE A 1 153 ? -9.215 5.360 7.644 1.00 98.31 153 PHE A CA 1
ATOM 1113 C C . PHE A 1 153 ? -10.392 4.906 8.521 1.00 98.31 153 PHE A C 1
ATOM 1115 O O . PHE A 1 153 ? -10.999 3.875 8.230 1.00 98.31 153 PHE A O 1
ATOM 1122 N N . ALA A 1 154 ? -10.776 5.687 9.537 1.00 98.44 154 ALA A N 1
ATOM 1123 C CA . ALA A 1 154 ? -11.973 5.416 10.333 1.00 98.44 154 ALA A CA 1
ATOM 1124 C C . ALA A 1 154 ? -13.256 5.482 9.482 1.00 98.44 154 ALA A C 1
ATOM 1126 O O . ALA A 1 154 ? -14.120 4.611 9.586 1.00 98.44 154 ALA A O 1
ATOM 1127 N N . ALA A 1 155 ? -13.365 6.470 8.588 1.00 98.12 155 ALA A N 1
ATOM 1128 C CA . ALA A 1 155 ? -14.482 6.590 7.651 1.00 98.12 155 ALA A CA 1
ATOM 1129 C C . ALA A 1 155 ? -14.519 5.445 6.624 1.00 98.12 155 ALA A C 1
ATOM 1131 O O . ALA A 1 155 ? -15.599 4.990 6.250 1.00 98.12 155 ALA A O 1
ATOM 1132 N N . ASN A 1 156 ? -13.356 4.958 6.182 1.00 98.12 156 ASN A N 1
ATOM 1133 C CA . ASN A 1 156 ? -13.257 3.780 5.325 1.00 98.12 156 ASN A CA 1
ATOM 1134 C C . ASN A 1 156 ? -13.728 2.517 6.063 1.00 98.12 156 ASN A C 1
ATOM 1136 O O . ASN A 1 156 ? -14.566 1.788 5.540 1.00 98.12 156 ASN A O 1
ATOM 1140 N N . HIS A 1 157 ? -13.281 2.315 7.306 1.00 97.88 157 HIS A N 1
ATOM 1141 C CA . HIS A 1 157 ? -13.728 1.205 8.147 1.00 97.88 157 HIS A CA 1
ATOM 1142 C C . HIS A 1 157 ? -15.244 1.211 8.389 1.00 97.88 157 HIS A C 1
ATOM 1144 O O . HIS A 1 157 ? -15.882 0.161 8.353 1.00 97.88 157 HIS A O 1
ATOM 1150 N N . ALA A 1 158 ? -15.852 2.388 8.564 1.00 97.94 158 ALA A N 1
ATOM 1151 C CA . ALA A 1 158 ? -17.296 2.516 8.765 1.00 97.94 158 ALA A CA 1
ATOM 1152 C C . ALA A 1 158 ? -18.145 1.966 7.596 1.00 97.94 158 ALA A C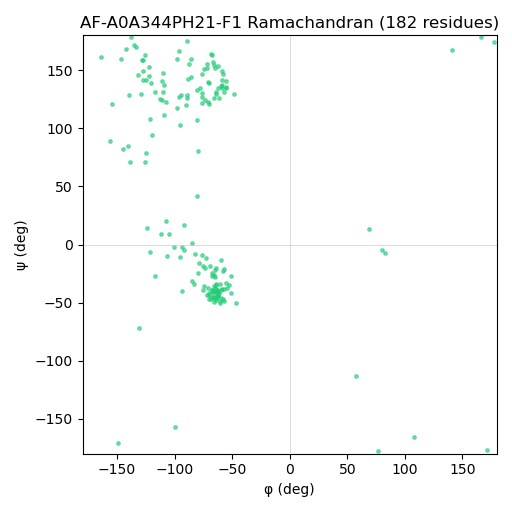 1
ATOM 1154 O O . ALA A 1 158 ? -19.352 1.791 7.755 1.00 97.94 158 ALA A O 1
ATOM 1155 N N . ARG A 1 159 ? -17.537 1.685 6.433 1.00 97.00 159 ARG A N 1
ATOM 1156 C CA . ARG A 1 159 ? -18.189 1.071 5.264 1.00 97.00 159 ARG A CA 1
ATOM 1157 C C . ARG A 1 159 ? -18.088 -0.456 5.233 1.00 97.00 159 ARG A C 1
ATOM 1159 O O . ARG A 1 159 ? -18.679 -1.060 4.337 1.00 97.00 159 ARG A O 1
ATOM 1166 N N . TYR A 1 160 ? -17.368 -1.078 6.172 1.00 95.94 160 TYR A N 1
ATOM 1167 C CA . TYR A 1 160 ? -17.146 -2.525 6.208 1.00 95.94 160 TYR A CA 1
ATOM 1168 C C . TYR A 1 160 ? -18.472 -3.300 6.030 1.00 95.94 160 TYR A C 1
ATOM 1170 O O . TYR A 1 160 ? -19.439 -3.004 6.737 1.00 95.94 160 TYR A O 1
ATOM 1178 N N . PRO A 1 161 ? -18.557 -4.283 5.103 1.00 96.69 161 PRO A N 1
ATOM 1179 C CA . PRO A 1 161 ? -17.454 -4.966 4.407 1.00 96.69 161 PRO A CA 1
ATOM 1180 C C . PRO A 1 161 ? -16.905 -4.260 3.152 1.00 96.69 161 PRO A C 1
ATOM 1182 O O . PRO A 1 161 ? -15.991 -4.780 2.513 1.00 96.69 161 PRO A O 1
ATOM 1185 N N . LEU A 1 162 ? -17.424 -3.089 2.784 1.00 98.31 162 LEU A N 1
ATOM 1186 C CA . LEU A 1 162 ? -16.884 -2.276 1.691 1.00 98.31 162 LEU A CA 1
ATOM 1187 C C . LEU A 1 162 ? -15.750 -1.373 2.189 1.00 98.31 162 LEU A C 1
ATOM 1189 O O . LEU A 1 162 ? -15.628 -1.095 3.378 1.00 98.31 162 LEU A O 1
ATOM 1193 N N . GLY A 1 163 ? -14.914 -0.920 1.266 1.00 98.12 163 GLY A N 1
ATOM 1194 C CA . GLY A 1 163 ? -13.783 -0.034 1.534 1.00 98.12 163 GLY A CA 1
ATOM 1195 C C . GLY A 1 163 ? -12.577 -0.414 0.691 1.00 98.12 163 GLY A C 1
ATOM 1196 O O . GLY A 1 163 ? -12.556 -1.477 0.083 1.00 98.12 163 GLY A O 1
ATOM 1197 N N . TRP A 1 164 ? -11.575 0.448 0.633 1.00 98.44 164 TRP A N 1
ATOM 1198 C CA . TRP A 1 164 ? -10.268 0.074 0.091 1.00 98.44 164 TRP A CA 1
ATOM 1199 C C . TRP A 1 164 ? -9.397 -0.527 1.196 1.00 98.44 164 TRP A C 1
ATOM 1201 O O . TRP A 1 164 ? -9.583 -0.229 2.377 1.00 98.44 164 TRP A O 1
ATOM 1211 N N . ASP A 1 165 ? -8.430 -1.356 0.821 1.00 98.56 165 ASP A N 1
ATOM 1212 C CA . ASP A 1 165 ? -7.366 -1.801 1.727 1.00 98.56 165 ASP A CA 1
ATOM 1213 C C . ASP A 1 165 ? -6.115 -0.943 1.508 1.00 98.56 165 ASP A C 1
ATOM 1215 O O . ASP A 1 165 ? -5.972 -0.304 0.464 1.00 98.56 165 ASP A O 1
ATOM 1219 N N . ALA A 1 166 ? -5.198 -0.903 2.474 1.00 98.75 166 ALA A N 1
ATOM 1220 C CA . ALA A 1 166 ? -3.958 -0.148 2.333 1.00 98.75 166 ALA A CA 1
ATOM 1221 C C . ALA A 1 166 ? -2.714 -0.947 2.728 1.00 98.75 166 ALA A C 1
ATOM 1223 O O . ALA A 1 166 ? -2.715 -1.729 3.680 1.00 98.75 166 ALA A O 1
ATOM 1224 N N . VAL A 1 167 ? -1.623 -0.681 2.016 1.00 98.81 167 VAL A N 1
ATOM 1225 C CA . VAL A 1 167 ? -0.259 -1.060 2.381 1.00 98.81 167 VAL A CA 1
ATOM 1226 C C . VAL A 1 167 ? 0.550 0.227 2.478 1.00 98.81 167 VAL A C 1
ATOM 1228 O O . VAL A 1 167 ? 0.835 0.873 1.473 1.00 98.81 167 VAL A O 1
ATOM 1231 N N . LEU A 1 168 ? 0.895 0.621 3.700 1.00 98.81 168 LEU A N 1
ATOM 1232 C CA . LEU A 1 168 ? 1.782 1.751 3.948 1.00 98.81 168 LEU A CA 1
ATOM 1233 C C . LEU A 1 168 ? 3.225 1.313 3.697 1.00 98.81 168 LEU A C 1
ATOM 1235 O O . LEU A 1 168 ? 3.629 0.252 4.176 1.00 98.81 168 LEU A O 1
ATOM 1239 N N . THR A 1 169 ? 4.007 2.125 2.994 1.00 98.69 169 THR A N 1
ATOM 1240 C CA . THR A 1 169 ? 5.401 1.830 2.645 1.00 98.69 169 THR A CA 1
ATOM 1241 C C . THR A 1 169 ? 6.322 2.949 3.115 1.00 98.69 169 THR A C 1
ATOM 1243 O O . THR A 1 169 ? 5.969 4.123 3.057 1.0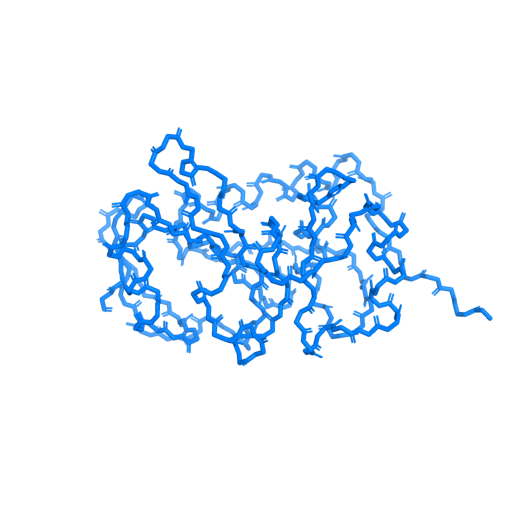0 98.69 169 THR A O 1
ATOM 1246 N N . THR A 1 170 ? 7.510 2.589 3.601 1.00 97.44 170 THR A N 1
ATOM 1247 C CA . THR A 1 170 ? 8.602 3.542 3.844 1.00 97.44 170 THR A CA 1
ATOM 1248 C C . THR A 1 170 ? 9.950 2.832 3.779 1.00 97.44 170 THR A C 1
ATOM 1250 O O . THR A 1 170 ? 10.234 1.921 4.564 1.00 97.44 170 THR A O 1
ATOM 1253 N N . GLY A 1 171 ? 10.830 3.266 2.876 1.00 96.88 171 GLY A N 1
ATOM 1254 C CA . GLY A 1 171 ? 12.142 2.640 2.691 1.00 96.88 171 GLY A CA 1
ATOM 1255 C C . GLY A 1 171 ? 12.009 1.150 2.360 1.00 96.88 171 GLY A C 1
ATOM 1256 O O . GLY A 1 171 ? 11.505 0.796 1.303 1.00 96.88 171 GLY A O 1
ATOM 1257 N N . THR A 1 172 ? 12.453 0.271 3.259 1.00 97.75 172 THR A N 1
ATOM 1258 C CA . THR A 1 172 ? 12.384 -1.198 3.108 1.00 97.75 172 THR A CA 1
ATOM 1259 C C . THR A 1 172 ? 11.334 -1.846 4.011 1.00 97.75 172 THR A C 1
ATOM 1261 O O . THR A 1 172 ? 11.462 -3.023 4.335 1.00 97.75 172 THR A O 1
ATOM 1264 N N . ARG A 1 173 ? 10.343 -1.091 4.494 1.00 98.50 173 ARG A N 1
ATOM 1265 C CA . ARG A 1 173 ? 9.346 -1.581 5.454 1.00 98.50 173 ARG A CA 1
ATOM 1266 C C . ARG A 1 173 ? 7.926 -1.315 4.985 1.00 98.50 173 ARG A C 1
ATOM 1268 O O . ARG A 1 173 ? 7.665 -0.306 4.327 1.00 98.50 173 ARG A O 1
ATOM 1275 N N . ILE A 1 174 ? 7.020 -2.200 5.386 1.00 98.75 174 ILE A N 1
ATOM 1276 C CA . ILE A 1 174 ? 5.586 -2.099 5.121 1.00 98.75 174 ILE A CA 1
ATOM 1277 C C . ILE A 1 174 ? 4.757 -2.217 6.398 1.00 98.75 174 ILE A C 1
ATOM 1279 O O . ILE A 1 174 ? 5.190 -2.813 7.384 1.00 98.75 174 ILE A O 1
ATOM 1283 N N . CYS A 1 175 ? 3.530 -1.710 6.334 1.00 98.69 175 CYS A N 1
ATOM 1284 C CA . CYS A 1 175 ? 2.467 -1.979 7.292 1.00 98.69 175 CYS A CA 1
ATOM 1285 C C . CYS A 1 175 ? 1.140 -2.162 6.543 1.00 98.69 175 CYS A C 1
ATOM 1287 O O . CYS A 1 175 ? 0.759 -1.310 5.742 1.00 98.69 175 CYS A O 1
ATOM 1289 N N . GLY A 1 176 ? 0.423 -3.255 6.807 1.00 98.56 176 GLY A N 1
ATOM 1290 C CA . GLY A 1 176 ? -0.893 -3.512 6.220 1.00 98.56 176 GLY A CA 1
ATOM 1291 C C . GLY A 1 176 ? -2.023 -2.916 7.058 1.00 98.56 176 GLY A C 1
ATOM 1292 O O . GLY A 1 176 ? -1.969 -2.942 8.288 1.00 98.56 176 GLY A O 1
ATOM 1293 N N . LEU A 1 177 ? -3.049 -2.392 6.390 1.00 98.31 177 LEU A N 1
ATOM 1294 C CA . LEU A 1 177 ? -4.291 -1.893 6.982 1.00 98.31 177 LEU A CA 1
ATOM 1295 C C . LEU A 1 177 ? -5.479 -2.289 6.097 1.00 98.31 177 LEU A C 1
ATOM 1297 O O . LEU A 1 177 ? -5.908 -1.509 5.244 1.00 98.31 177 LEU A O 1
ATOM 1301 N N . PRO A 1 178 ? -6.019 -3.504 6.278 1.00 98.12 178 PRO A N 1
ATOM 1302 C CA . PRO A 1 178 ? -7.281 -3.886 5.667 1.00 98.12 178 PRO A CA 1
ATOM 1303 C C . PRO A 1 178 ? -8.420 -2.996 6.165 1.00 98.12 178 PRO A C 1
ATOM 1305 O O . PRO A 1 178 ? -8.404 -2.537 7.312 1.00 98.12 178 PRO A O 1
ATOM 1308 N N . ARG A 1 179 ? -9.468 -2.841 5.360 1.00 97.81 179 ARG A N 1
ATOM 1309 C CA . ARG A 1 179 ? -10.682 -2.076 5.693 1.00 97.81 179 ARG A CA 1
ATOM 1310 C C . ARG A 1 179 ? -11.405 -2.555 6.960 1.00 97.81 179 ARG A C 1
ATOM 1312 O O . ARG A 1 179 ? -12.178 -1.816 7.560 1.00 97.81 179 ARG A O 1
ATOM 1319 N N . SER A 1 180 ? -11.170 -3.797 7.388 1.00 97.81 180 SER A N 1
ATOM 1320 C CA . SER A 1 180 ? -11.711 -4.343 8.639 1.00 97.81 180 SER A CA 1
ATOM 1321 C C . SER A 1 180 ? -11.038 -3.779 9.893 1.00 97.81 180 SER A C 1
ATOM 1323 O O . SER A 1 180 ? -11.523 -4.028 10.993 1.00 97.81 180 SER A O 1
ATOM 1325 N N . THR A 1 181 ? -9.914 -3.072 9.748 1.00 98.19 181 THR A N 1
ATOM 1326 C CA . THR A 1 181 ? -9.174 -2.489 10.873 1.00 98.19 181 THR A CA 1
ATOM 1327 C C . THR A 1 181 ? -9.967 -1.335 11.471 1.00 98.19 181 THR A C 1
ATOM 1329 O O . THR A 1 181 ? -10.240 -0.349 10.790 1.00 98.19 181 THR A O 1
ATOM 1332 N N . GLU A 1 182 ? -10.306 -1.434 12.752 1.00 98.19 182 GLU A N 1
ATOM 1333 C CA . GLU A 1 182 ? -10.926 -0.342 13.497 1.00 98.19 182 GLU A CA 1
ATOM 1334 C C . GLU A 1 182 ? -9.873 0.714 13.844 1.00 98.19 182 GLU A C 1
ATOM 1336 O O . GLU A 1 182 ? -8.854 0.398 14.464 1.00 98.19 182 GLU A O 1
ATOM 1341 N N . VAL A 1 183 ? -10.141 1.974 13.494 1.00 97.75 183 VAL A N 1
ATOM 1342 C CA . VAL A 1 183 ? -9.260 3.122 13.761 1.00 97.75 183 VAL A CA 1
ATOM 1343 C C . VAL A 1 183 ? -9.924 4.059 14.767 1.00 97.75 183 VAL A C 1
ATOM 1345 O O . VAL A 1 183 ? -11.066 4.471 14.556 1.00 97.75 183 VAL A O 1
ATOM 1348 N N . ARG A 1 184 ? -9.228 4.365 15.871 1.00 90.94 184 ARG A N 1
ATOM 1349 C CA . ARG A 1 184 ? -9.709 5.203 16.983 1.00 90.94 184 ARG A CA 1
ATOM 1350 C C . ARG A 1 184 ? -8.707 6.277 17.392 1.00 90.94 184 ARG A C 1
ATOM 1352 O O . ARG A 1 184 ? -7.480 6.034 17.282 1.00 90.94 184 ARG A O 1
#

Nearest PDB structures (foldseek):
  7z15-assembly1_B  TM=9.037E-01  e=2.706E-20  Escherichia coli
  7z19-assembly1_F  TM=9.375E-01  e=2.369E-18  Escherichia coli
  7z19-assembly1_B  TM=9.029E-01  e=6.312E-19  Escherichia coli
  2fsu-assembly1_A  TM=8.423E-01  e=1.098E-14  Escherichia coli
  4iw7-assembly1_A-2  TM=4.027E-01  e=8.662E-01  Francisella tularensis subsp. tularensis SCHU S4

Sequence (184 aa):
MSALAPGFAHPAHDAARAFRAIMEALARPGTIHDLAGPPAPAPLSPAASAVLLTLTDRGTPVHLAPSHDNADLRAWLAFHTGAPLVVAEEAHFALGTWATLQPSDRFAIGTPDYPDRSATLIIEVPGFDGSTRLTGPGIREALTIGLPDPAAFAANHARYPLGWDAVLTTGTRICGLPRSTEVR

pLDDT: mean 96.5, std 5.52, range [43.44, 98.88]

Mean predicted aligned error: 2.89 Å

InterPro domains:
  IPR008772 Bacterial phosphonate metabolism, PhnH [PF05845] (6-183)
  IPR008772 Bacterial phosphonate metabolism, PhnH [PIRSF020680] (3-184)
  IPR008772 Bacterial phosphonate metabolism, PhnH [TIGR03292] (7-182)
  IPR038058 PhnH-like superfamily [G3DSA:3.40.50.11310] (2-184)
  IPR038058 PhnH-like superfamily [SSF159709] (13-183)

Solvent-accessible surface area (backbone atoms only — not comparable to full-atom values): 9386 Å² total; per-residue (Å²): 132,84,81,75,61,61,64,61,93,49,53,73,64,48,32,54,52,44,46,50,44,53,51,52,16,42,56,26,40,70,39,81,39,78,34,77,29,39,67,49,49,81,78,50,32,23,17,51,41,34,50,47,68,49,74,37,29,66,90,33,29,30,14,60,18,76,73,48,59,43,74,62,39,53,52,42,44,40,70,78,34,44,31,44,78,45,56,55,64,70,14,41,31,35,39,21,34,66,84,46,48,55,70,71,81,56,39,28,27,36,42,97,94,42,34,83,63,22,17,36,37,39,30,50,42,99,62,55,79,52,76,44,35,37,33,47,78,57,41,94,75,63,51,62,30,32,63,98,50,61,66,62,49,28,58,33,24,75,45,54,83,28,27,44,31,35,36,39,21,40,55,42,27,36,27,13,41,41,27,69,38,42,52,93

Secondary structure (DSSP, 8-state):
-PPPPP--SSHHHHHHHHHHHHHHHHHSTT-EEE------STT--HHHHHHHHHH--TTS-EEEPTTT--HHHHHHHHHHT-PPB--GGG-SEEEEEHHHH-SGGGS-B--SS-TTSB-EEEEE-S---S-EEEESTT-SS-EEE--S-HHHHHHHHTTTTSS-EEEEEETTEEEEE-TT-EE-

Foldseek 3Di:
DPDAFDFDPPLVVLLVVLVVQQVLQQQQFLDKGFAQTGDHPPPDARNNSSVLLNPAACPFEEEEFPQGPDPSRVVNSCVRHVHHYDDQLRGQEYEDAPVRCPPVVSWFFADPVGSVSTHEYEHEDQAWDFAKWKDFRNYDGIDGTDDPDLVVLQVQLVPPVTHYWYWYDYHRMIHTGGSRIHID

Radius of gyration: 15.47 Å; Cα contacts (8 Å, |Δi|>4): 418; chains: 1; bounding box: 41×31×46 Å

=== Feature glossary ===
A reading guide for the features in this record.

Start from the sequence.

  · This is the polypeptide sequence — one letter per residue, N-terminus first. Length ranges from a few dozen residues for small domains to over a thousand for large multi-domain proteins.

Fold it, and you get atomic coordinates and the backbone conformation that goes with them.

  · Structure coordinates are given as an mmCIF _atom_site loop: one row per atom with element, residue name, chain id, sequence number, and x/y/z position in Å. Only the four main-chain atoms per residue are included here; side chains are omitted to keep the record compact.

  · Backbone dihedral angles. Every residue except chain termini has a φ (preceding-C → N → Cα → C) and a ψ (N → Cα → C → next-N). They are reported in degrees following the IUPAC sign convention. Secondary structure is essentially a statement about which (φ, ψ) basin each residue occupies.

  · The SS8 string is DSSP's per-residue secondary-structure call. α-helix (H) means an i→i+4 H-bond ladder; β-strand (E) means the residue participates in a β-sheet; 3₁₀ (G) and π (I) are tighter and wider helices; T/S are turns/bends; '-' is loop.

  · SS3 is a coarse helix/strand/coil call (letters a/b/c) made by the P-SEA algorithm from inter-Cα distances and dihedrals. It is less detailed than DSSP but needs only Cα positions.

Summarize the fold with a handful of shape descriptors and a per-residue structural alphabet.

  · Radius of gyration (Rg) is the root-mean-square distance of Cα atoms from their centroid — a single number for overall size and compactness. A globular domain of N residues has Rg ≈ 2.2·N^0.38 Å; an extended or disordered chain has a much larger Rg. The Cα contact count is the number of residue pairs whose Cα atoms are within 8 Å and are more than four positions apart in sequence — a standard proxy for tertiary packing density. The bounding box is the smallest axis-aligned box enclosing all Cα atoms.

  · The Foldseek 3Di string encodes local tertiary geometry as a 20-letter alphabet — one character per residue — derived from the relative positions of nearby Cα atoms. Unlike the amino-acid sequence, 3Di is a direct function of the 3D structure, so two proteins with the same fold have similar 3Di strings even at low sequence identity.

  · Solvent-accessible surface area (SASA) is the area in Å² traced out by the centre of a 1.4 Å probe sphere (a water molecule) rolled over the protein's van der Waals surface (Shrake–Rupley / Lee–Richards construction). Buried residues have near-zero SASA; fully exposed residues can exceed 200 Å². The total SASA scales roughly with the number of surface residues.

Ask how reliable the model is.

  · pLDDT (predicted Local Distance Difference Test) is AlphaFold's per-residue confidence score, ranging from 0 to 100. Values above 90 indicate high confidence (typically well-packed cores); 70–90 is confident; 50–70 low confidence; below 50 usually means the region is disordered or the prediction is unreliable there. AlphaFold stores pLDDT in the mmCIF B-factor column.

  · B-factor (Debye–Waller factor) reflects atomic displacement in the crystal lattice. It is an experimental observable (units Å²), not a prediction; low values mean the atom is pinned down, high values mean it moves or is heterogeneous across the crystal.

  · Predicted Aligned Error (PAE) is an AlphaFold confidence matrix: entry (i, j) is the expected error in the position of residue j, in ångströms, when the prediction is superimposed on the true structure at residue i. Low PAE within a block of residues means that block is internally rigid and well-predicted; high PAE between two blocks means their relative placement is uncertain even if each block individually is confident.

Place it in context: what it resembles, what it is annotated as, and how it looks.

  · Nearest PDB neighbors are the top structural matches found by Foldseek when searching this structure against the entire Protein Data Bank. Each hit reports a TM-score (0 to 1; >0.5 almost 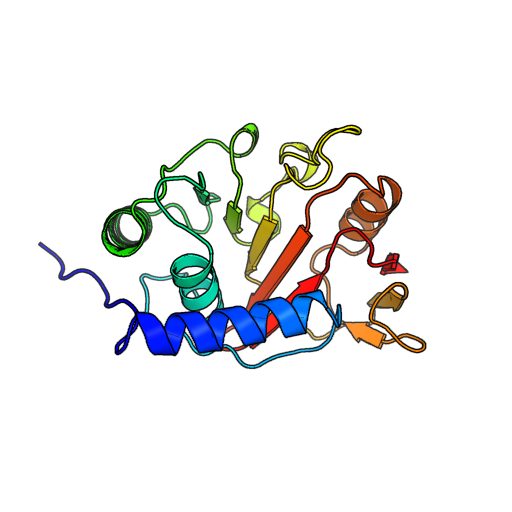always implies the same fold) and an E-value. These are *structural* homologs — they may share no detectable sequence similarity.

  · Functional annotations link the protein to curated databases. InterPro entries identify conserved domains and families by matching the sequence against member-database signatures (Pfam, PROSITE, CDD, …). Gene Ontology (GO) terms describe molecular function, biological process, and cellular component in a controlled vocabulary. CATH places the structure in a hierarchical fold classification (Class/Architecture/Topology/Homologous-superfamily). The organism is the source species.

  · Three diagnostic plots accompany the record. The Cα contact map visualizes the tertiary structure as a 2D adjacency matrix (8 Å cutoff, sequence-local contacts suppressed). The Ramachandran plot shows the distribution of 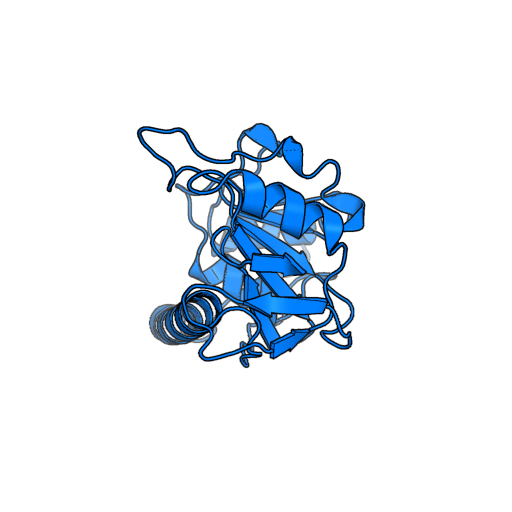backbone (φ, ψ) torsions, with points in the α and β basins reflecting secondary structure content. The PAE plot shows AlphaFold's inter-residue confidence as a color matrix.

  · Six rendered views show the 3D structure from the faces of a cube — i.e. along ±x, ±y, ±z. Rendering representation is drawn randomly per protein from cartoon (secondary-structure ribbons), sticks (backbone bonds), or molecular surface; coloring is either N→C rainbow (blue at the N-terminus through red at the C-terminus) or one color per chain.